Protein AF-0000000080751819 (afdb_homodimer)

Sequence (330 aa):
MKQGRFFFGSIVLGSFAVLALGACSLFEPGVGLKALTLDVAPRANDDTPIAVDFVAVREPELLKLFSGMSARQWFAERDQLRLDYRQAFSVWGLELVPGQFLEFERFPLSGTPAAGLLVFASYNAPGVHRLRLDEMSVVQLRFESRDMRLFGKNERRYGLRWFHWMKQGRFFFGSIVLGSFAVLALGACSLFEPGVGLKALTLDVAPRANDDTPIAVDFVAVREPELLKLFSGMSARQWFAERDQLRLDYRQAFSVWGLELVPGQFLEFERFPLSGTPAAGLLVFASYNAPGVHRLRLDEMSVVQLRFESRDMRLFGKNERRYGLRWFHW

Structure (mmCIF, N/CA/C/O backbone):
data_AF-0000000080751819-model_v1
#
loop_
_entity.id
_entity.type
_entity.pdbx_description
1 polymer 'Type VI secretion system protein'
#
loop_
_atom_site.group_PDB
_atom_site.id
_atom_site.type_symbol
_atom_site.label_atom_id
_atom_site.label_alt_id
_atom_site.label_comp_id
_atom_site.label_asym_id
_atom_site.label_entity_id
_atom_site.label_seq_id
_atom_site.pdbx_PDB_ins_code
_atom_site.Cartn_x
_atom_site.Cartn_y
_atom_site.Cartn_z
_atom_site.occupancy
_atom_site.B_iso_or_equiv
_atom_site.auth_seq_id
_atom_site.auth_comp_id
_atom_site.auth_asym_id
_atom_site.auth_atom_id
_atom_site.pdbx_PDB_model_num
ATOM 1 N N . MET A 1 1 ? -86.812 -11.281 -29.984 1 23.02 1 MET A N 1
ATOM 2 C CA . MET A 1 1 ? -85.5 -11.758 -30.203 1 23.02 1 MET A CA 1
ATOM 3 C C . MET A 1 1 ? -84.438 -10.703 -29.781 1 23.02 1 MET A C 1
ATOM 5 O O . MET A 1 1 ? -83.25 -10.93 -29.891 1 23.02 1 MET A O 1
ATOM 9 N N . LYS A 1 2 ? -84.75 -9.438 -29.547 1 29.66 2 LYS A N 1
ATOM 10 C CA . LYS A 1 2 ? -83.688 -8.5 -29.719 1 29.66 2 LYS A CA 1
ATOM 11 C C . LYS A 1 2 ? -82.75 -8.531 -28.5 1 29.66 2 LYS A C 1
ATOM 13 O O . LYS A 1 2 ? -83.125 -8.062 -27.422 1 29.66 2 LYS A O 1
ATOM 18 N N . GLN A 1 3 ? -81.938 -9.617 -28.312 1 32.94 3 GLN A N 1
ATOM 19 C CA . GLN A 1 3 ? -81 -9.977 -27.234 1 32.94 3 GLN A CA 1
ATOM 20 C C . GLN A 1 3 ? -79.75 -9.102 -27.25 1 32.94 3 GLN A C 1
ATOM 22 O O . GLN A 1 3 ? -78.875 -9.312 -28.078 1 32.94 3 GLN A O 1
ATOM 27 N N . GLY A 1 4 ? -79.875 -7.809 -27.422 1 35.22 4 GLY A N 1
ATOM 28 C CA . GLY A 1 4 ? -78.562 -7.164 -27.625 1 35.22 4 GLY A CA 1
ATOM 29 C C . GLY A 1 4 ? -77.562 -7.465 -26.531 1 35.22 4 GLY A C 1
ATOM 30 O O . GLY A 1 4 ? -77.938 -7.508 -25.359 1 35.22 4 GLY A O 1
ATOM 31 N N . ARG A 1 5 ? -76.375 -8.25 -26.891 1 37.22 5 ARG A N 1
ATOM 32 C CA . ARG A 1 5 ? -75.188 -8.734 -26.281 1 37.22 5 ARG A CA 1
ATOM 33 C C . ARG A 1 5 ? -74.312 -7.582 -25.766 1 37.22 5 ARG A C 1
ATOM 35 O O . ARG A 1 5 ? -73.875 -6.715 -26.547 1 37.22 5 ARG A O 1
ATOM 42 N N . PHE A 1 6 ? -74.562 -7.086 -24.516 1 38.16 6 PHE A N 1
ATOM 43 C CA . PHE A 1 6 ? -73.688 -6.121 -23.828 1 38.16 6 PHE A CA 1
ATOM 44 C C . PHE A 1 6 ? -72.25 -6.621 -23.766 1 38.16 6 PHE A C 1
ATOM 46 O O . PHE A 1 6 ? -72 -7.707 -23.25 1 38.16 6 PHE A O 1
ATOM 53 N N . PHE A 1 7 ? -71.438 -6.453 -24.859 1 42.03 7 PHE A N 1
ATOM 54 C CA . PHE A 1 7 ? -70 -6.73 -24.938 1 42.03 7 PHE A CA 1
ATOM 55 C C . PHE A 1 7 ? -69.25 -5.984 -23.844 1 42.03 7 PHE A C 1
ATOM 57 O O . PHE A 1 7 ? -69.312 -4.754 -23.766 1 42.03 7 PHE A O 1
ATOM 64 N N . PHE A 1 8 ? -69.188 -6.48 -22.562 1 41.44 8 PHE A N 1
ATOM 65 C CA . PHE A 1 8 ? -68.312 -5.988 -21.516 1 41.44 8 PHE A CA 1
ATOM 66 C C . PHE A 1 8 ? -66.875 -5.988 -21.969 1 41.44 8 PHE A C 1
ATOM 68 O O . PHE A 1 8 ? -66.312 -7.043 -22.312 1 41.44 8 PHE A O 1
ATOM 75 N N . GLY A 1 9 ? -66.5 -5.094 -22.812 1 38.59 9 GLY A N 1
ATOM 76 C CA . GLY A 1 9 ? -65.062 -4.91 -23.078 1 38.59 9 GLY A CA 1
ATOM 77 C C . GLY A 1 9 ? -64.25 -4.754 -21.812 1 38.59 9 GLY A C 1
ATOM 78 O O . GLY A 1 9 ? -64.5 -3.889 -20.984 1 38.59 9 GLY A O 1
ATOM 79 N N . SER A 1 10 ? -63.719 -5.879 -21.203 1 45.78 10 SER A N 1
ATOM 80 C CA . SER A 1 10 ? -62.75 -5.945 -20.125 1 45.78 10 SER A CA 1
ATOM 81 C C . SER A 1 10 ? -61.531 -5.055 -20.438 1 45.78 10 SER A C 1
ATOM 83 O O . SER A 1 10 ? -60.875 -5.238 -21.453 1 45.78 10 SER A O 1
ATOM 85 N N . ILE A 1 11 ? -61.625 -3.773 -20.141 1 45.16 11 ILE A N 1
ATOM 86 C CA . ILE A 1 11 ? -60.469 -2.865 -20.109 1 45.16 11 ILE A CA 1
ATOM 87 C C . ILE A 1 11 ? -59.344 -3.482 -19.281 1 45.16 11 ILE A C 1
ATOM 89 O O . ILE A 1 11 ? -59.5 -3.744 -18.078 1 45.16 11 ILE A O 1
ATOM 93 N N . VAL A 1 12 ? -58.531 -4.383 -19.891 1 42.91 12 VAL A N 1
ATOM 94 C CA . VAL A 1 12 ? -57.25 -4.828 -19.359 1 42.91 12 VAL A CA 1
ATOM 95 C C . VAL A 1 12 ? -56.406 -3.621 -18.984 1 42.91 12 VAL A C 1
ATOM 97 O O . VAL A 1 12 ? -56.062 -2.809 -19.844 1 42.91 12 VAL A O 1
ATOM 100 N N . LEU A 1 13 ? -56.719 -2.938 -17.828 1 43.34 13 LEU A N 1
ATOM 101 C CA . LEU A 1 13 ? -55.75 -2.014 -17.219 1 43.34 13 LEU A CA 1
ATOM 102 C C . LEU A 1 13 ? -54.375 -2.627 -17.172 1 43.34 13 LEU A C 1
ATOM 104 O O . LEU A 1 13 ? -54.156 -3.621 -16.469 1 43.34 13 LEU A O 1
ATOM 108 N N . GLY A 1 14 ? -53.688 -2.65 -18.297 1 39.78 14 GLY A N 1
ATOM 109 C CA . GLY A 1 14 ? -52.25 -2.922 -18.312 1 39.78 14 GLY A CA 1
ATOM 110 C C . GLY A 1 14 ? -51.5 -2.133 -17.266 1 39.78 14 GLY A C 1
ATOM 111 O O . GLY A 1 14 ? -51.438 -0.903 -17.312 1 39.78 14 GLY A O 1
ATOM 112 N N . SER A 1 15 ? -51.562 -2.555 -15.969 1 46.41 15 SER A N 1
ATOM 113 C CA . SER A 1 15 ? -50.656 -2.035 -14.961 1 46.41 15 SER A CA 1
ATOM 114 C C . SER A 1 15 ? -49.219 -1.978 -15.484 1 46.41 15 SER A C 1
ATOM 116 O O . SER A 1 15 ? -48.656 -2.998 -15.883 1 46.41 15 SER A O 1
ATOM 118 N N . PHE A 1 16 ? -48.906 -0.909 -16.141 1 43.47 16 PHE A N 1
ATOM 119 C CA . PHE A 1 16 ? -47.5 -0.562 -16.406 1 43.47 16 PHE A CA 1
ATOM 120 C C . PHE A 1 16 ? -46.688 -0.66 -15.125 1 43.47 16 PHE A C 1
ATOM 122 O O . PHE A 1 16 ? -46.844 0.16 -14.211 1 43.47 16 PHE A O 1
ATOM 129 N N . ALA A 1 17 ? -46.438 -1.894 -14.57 1 40.34 17 ALA A N 1
ATOM 130 C CA . ALA A 1 17 ? -45.375 -2.014 -13.578 1 40.34 17 ALA A CA 1
ATOM 131 C C . ALA A 1 17 ? -44.094 -1.277 -14.031 1 40.34 17 ALA A C 1
ATOM 133 O O . ALA A 1 17 ? -43.469 -1.666 -15.023 1 40.34 17 ALA A O 1
ATOM 134 N N . VAL A 1 18 ? -44.094 0.043 -13.977 1 41.31 18 VAL A N 1
ATOM 135 C CA . VAL A 1 18 ? -42.812 0.759 -14.031 1 41.31 18 VAL A CA 1
ATOM 136 C C . VAL A 1 18 ? -41.781 0.051 -13.156 1 41.31 18 VAL A C 1
ATOM 138 O O . VAL A 1 18 ? -41.938 0.013 -11.93 1 41.31 18 VAL A O 1
ATOM 141 N N . LEU A 1 19 ? -41.281 -1.111 -13.602 1 38.22 19 LEU A N 1
ATOM 142 C CA . LEU A 1 19 ? -40.031 -1.538 -13.031 1 38.22 19 LEU A CA 1
ATOM 143 C C . LEU A 1 19 ? -39.062 -0.362 -12.914 1 38.22 19 LEU A C 1
ATOM 145 O O . LEU A 1 19 ? -38.562 0.157 -13.93 1 38.22 19 LEU A O 1
ATOM 149 N N . ALA A 1 20 ? -39.344 0.666 -12.102 1 37.38 20 ALA A N 1
ATOM 150 C CA . ALA A 1 20 ? -38.219 1.508 -11.68 1 37.38 20 ALA A CA 1
ATOM 151 C C . ALA A 1 20 ? -36.969 0.677 -11.469 1 37.38 20 ALA A C 1
ATOM 153 O O . ALA A 1 20 ? -36.844 -0.027 -10.461 1 37.38 20 ALA A O 1
ATOM 154 N N . LEU A 1 21 ? -36.5 -0.079 -12.445 1 40.09 21 LEU A N 1
ATOM 155 C CA . LEU A 1 21 ? -35.094 -0.462 -12.312 1 40.09 21 LEU A CA 1
ATOM 156 C C . LEU A 1 21 ? -34.281 0.703 -11.789 1 40.09 21 LEU A C 1
ATOM 158 O O . LEU A 1 21 ? -34.156 1.738 -12.453 1 40.09 21 LEU A O 1
ATOM 162 N N . GLY A 1 22 ? -34.594 1.228 -10.523 1 40.22 22 GLY A N 1
ATOM 163 C CA . GLY A 1 22 ? -33.5 2.037 -9.977 1 40.22 22 GLY A CA 1
ATOM 164 C C . GLY A 1 22 ? -32.156 1.737 -10.602 1 40.22 22 GLY A C 1
ATOM 165 O O . GLY A 1 22 ? -31.641 0.626 -10.469 1 40.22 22 GLY A O 1
ATOM 166 N N . ALA A 1 23 ? -31.812 2.188 -11.734 1 41.72 23 ALA A N 1
ATOM 167 C CA . ALA A 1 23 ? -30.453 2.346 -12.258 1 41.72 23 ALA A CA 1
ATOM 168 C C . ALA A 1 23 ? -29.469 2.654 -11.141 1 41.72 23 ALA A C 1
ATOM 170 O O . ALA A 1 23 ? -29.391 3.787 -10.664 1 41.72 23 ALA A O 1
ATOM 171 N N . CYS A 1 24 ? -29.453 2.004 -10.023 1 44 24 CYS A N 1
ATOM 172 C CA . CYS A 1 24 ? -28.281 2.195 -9.18 1 44 24 CYS A CA 1
ATOM 173 C C . CYS A 1 24 ? -27.062 2.557 -10.023 1 44 24 CYS A C 1
ATOM 175 O O . CYS A 1 24 ? -26.562 1.73 -10.789 1 44 24 CYS A O 1
ATOM 177 N N . SER A 1 25 ? -27.062 3.602 -10.742 1 43.94 25 SER A N 1
ATOM 178 C CA . SER A 1 25 ? -25.891 4.238 -11.328 1 43.94 25 SER A CA 1
ATOM 179 C C . SER A 1 25 ? -24.641 3.965 -10.5 1 43.94 25 SER A C 1
ATOM 181 O O . SER A 1 25 ? -24.531 4.41 -9.352 1 43.94 25 SER A O 1
ATOM 183 N N . LEU A 1 26 ? -24 2.807 -10.531 1 47.72 26 LEU A N 1
ATOM 184 C CA . LEU A 1 26 ? -22.844 2.137 -9.953 1 47.72 26 LEU A CA 1
ATOM 185 C C . LEU A 1 26 ? -21.656 3.08 -9.875 1 47.72 26 LEU A C 1
ATOM 187 O O . LEU A 1 26 ? -20.5 2.631 -9.82 1 47.72 26 LEU A O 1
ATOM 191 N N . PHE A 1 27 ? -21.75 4.297 -10.156 1 57.34 27 PHE A N 1
ATOM 192 C CA . PHE A 1 27 ? -20.516 5.047 -9.977 1 57.34 27 PHE A CA 1
ATOM 193 C C . PHE A 1 27 ? -20.031 4.957 -8.531 1 57.34 27 PHE A C 1
ATOM 195 O O . PHE A 1 27 ? -20.75 5.324 -7.605 1 57.34 27 PHE A O 1
ATOM 202 N N . GLU A 1 28 ? -19.094 4.105 -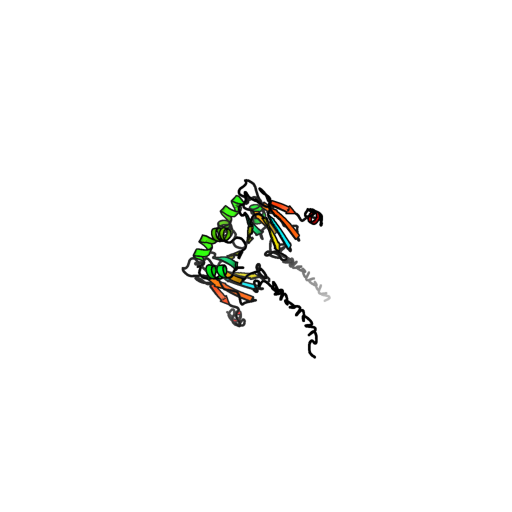8.188 1 68.31 28 GLU A N 1
ATOM 203 C CA . GLU A 1 28 ? -18.5 4.094 -6.852 1 68.31 28 GLU A CA 1
ATOM 204 C C . GLU A 1 28 ? -17.469 5.207 -6.695 1 68.31 28 GLU A C 1
ATOM 206 O O . GLU A 1 28 ? -16.547 5.324 -7.504 1 68.31 28 GLU A O 1
ATOM 211 N N . PRO A 1 29 ? -17.875 6.195 -5.836 1 84.12 29 PRO A N 1
ATOM 212 C CA . PRO A 1 29 ? -16.844 7.223 -5.609 1 84.12 29 PRO A CA 1
ATOM 213 C C . PRO A 1 29 ? -15.477 6.629 -5.297 1 84.12 29 PRO A C 1
ATOM 215 O O . PRO A 1 29 ? -15.383 5.496 -4.82 1 84.12 29 PRO A O 1
ATOM 218 N N . GLY A 1 30 ? -14.422 7.285 -5.789 1 90.38 30 GLY A N 1
ATOM 219 C CA . GLY A 1 30 ? -13.055 6.848 -5.539 1 90.38 30 GLY A CA 1
ATOM 220 C C . GLY A 1 30 ? -12.156 7.961 -5.031 1 90.38 30 GLY A C 1
ATOM 221 O O . GLY A 1 30 ? -12.617 9.086 -4.809 1 90.38 30 GLY A O 1
ATOM 222 N N . VAL A 1 31 ? -10.977 7.613 -4.754 1 94.56 31 VAL A N 1
ATOM 223 C CA . VAL A 1 31 ? -9.984 8.578 -4.301 1 94.56 31 VAL A CA 1
ATOM 224 C C . VAL A 1 31 ? -9.75 9.633 -5.387 1 94.56 31 VAL A C 1
ATOM 226 O O . VAL A 1 31 ? -9.289 9.305 -6.48 1 94.56 31 VAL A O 1
ATOM 229 N N . GLY A 1 32 ? -10.047 10.875 -5.039 1 93.56 32 GLY A N 1
ATOM 230 C CA . GLY A 1 32 ? -9.93 11.969 -5.988 1 93.56 32 GLY A CA 1
ATOM 231 C C . GLY A 1 32 ? -8.547 12.594 -6.004 1 93.56 32 GLY A C 1
ATOM 232 O O . GLY A 1 32 ? -8.219 13.367 -6.91 1 93.56 32 GLY A O 1
ATOM 233 N N . LEU A 1 33 ? -7.711 12.273 -5.023 1 94.81 33 LEU A N 1
ATOM 234 C CA . LEU A 1 33 ? -6.355 12.805 -4.961 1 94.81 33 LEU A CA 1
ATOM 235 C C . LEU A 1 33 ? -5.535 12.336 -6.16 1 94.81 33 LEU A C 1
ATOM 237 O O . LEU A 1 33 ? -5.43 11.141 -6.418 1 94.81 33 LEU A O 1
ATOM 241 N N . LYS A 1 34 ? -5.012 13.258 -6.91 1 93.19 34 LYS A N 1
ATOM 242 C CA . LYS A 1 34 ? -4.258 12.953 -8.125 1 93.19 34 LYS A CA 1
ATOM 243 C C . LYS A 1 34 ? -2.758 13.109 -7.891 1 93.19 34 LYS A C 1
ATOM 245 O O . LYS A 1 34 ? -1.975 12.219 -8.227 1 93.19 34 LYS A O 1
ATOM 250 N N . ALA A 1 35 ? -2.371 14.25 -7.293 1 93.81 35 ALA A N 1
ATOM 251 C CA . ALA A 1 35 ? -0.958 14.562 -7.09 1 93.81 35 ALA A CA 1
ATOM 252 C C . ALA A 1 35 ? -0.661 14.836 -5.617 1 93.81 35 ALA A C 1
ATOM 254 O O . ALA A 1 35 ? -1.47 15.453 -4.922 1 93.81 35 ALA A O 1
ATOM 255 N N . LEU A 1 36 ? 0.527 14.398 -5.172 1 95.06 36 LEU A N 1
ATOM 256 C CA . LEU A 1 36 ? 0.915 14.461 -3.768 1 95.06 36 LEU A CA 1
ATOM 257 C C . LEU A 1 36 ? 2.354 14.945 -3.619 1 95.06 36 LEU A C 1
ATOM 259 O O . LEU A 1 36 ? 3.246 14.469 -4.328 1 95.06 36 LEU A O 1
ATOM 263 N N . THR A 1 37 ? 2.537 15.953 -2.812 1 96.56 37 THR A N 1
ATOM 264 C CA . THR A 1 37 ? 3.867 16.391 -2.408 1 96.56 37 THR A CA 1
ATOM 265 C C . THR A 1 37 ? 4.074 16.188 -0.912 1 96.56 37 THR A C 1
ATOM 267 O O . THR A 1 37 ? 3.227 16.562 -0.102 1 96.56 37 THR A O 1
ATOM 270 N N . LEU A 1 38 ? 5.152 15.555 -0.567 1 97.06 38 LEU A N 1
ATOM 271 C CA . LEU A 1 38 ? 5.559 15.328 0.814 1 97.06 38 LEU A CA 1
ATOM 272 C C . LEU A 1 38 ? 6.844 16.078 1.137 1 97.06 38 LEU A C 1
ATOM 274 O O . LEU A 1 38 ? 7.871 15.867 0.496 1 97.06 38 LEU A O 1
ATOM 278 N N . ASP A 1 39 ? 6.695 17 2.096 1 98.12 39 ASP A N 1
ATOM 279 C CA . ASP A 1 39 ? 7.82 17.812 2.537 1 98.12 39 ASP A CA 1
ATOM 280 C C . ASP A 1 39 ? 8.148 17.562 4.008 1 98.12 39 ASP A C 1
ATOM 282 O O . ASP A 1 39 ? 7.344 17.875 4.891 1 98.12 39 ASP A O 1
ATOM 286 N N . VAL A 1 40 ? 9.359 17.031 4.246 1 98.44 40 VAL A N 1
ATOM 287 C CA . VAL A 1 40 ? 9.734 16.672 5.609 1 98.44 40 VAL A CA 1
ATOM 288 C C . VAL A 1 40 ? 10.75 17.672 6.152 1 98.44 40 VAL A C 1
ATOM 290 O O . VAL A 1 40 ? 11.812 17.875 5.559 1 98.44 40 VAL A O 1
ATOM 293 N N . ALA A 1 41 ? 10.383 18.312 7.254 1 98.38 41 ALA A N 1
ATOM 294 C CA . ALA A 1 41 ? 11.297 19.266 7.871 1 98.38 41 ALA A CA 1
ATOM 295 C C . ALA A 1 41 ? 12.594 18.594 8.297 1 98.38 41 ALA A C 1
ATOM 297 O O . ALA A 1 41 ? 12.602 17.422 8.664 1 98.38 41 ALA A O 1
ATOM 298 N N . PRO A 1 42 ? 13.688 19.422 8.242 1 97.38 42 PRO A N 1
ATOM 299 C CA . PRO A 1 42 ? 14.898 18.906 8.883 1 97.38 42 PRO A CA 1
ATOM 300 C C . PRO A 1 42 ? 14.68 18.547 10.352 1 97.38 42 PRO A C 1
ATOM 302 O O . PRO A 1 42 ? 13.969 19.266 11.07 1 97.38 42 PRO A O 1
ATOM 305 N N . ARG A 1 43 ? 15.18 17.484 10.859 1 96.81 43 ARG A N 1
ATOM 306 C CA . ARG A 1 43 ? 15.133 17 12.234 1 96.81 43 ARG A CA 1
ATOM 307 C C . ARG A 1 43 ? 13.703 16.656 12.641 1 96.81 43 ARG A C 1
ATOM 309 O O . ARG A 1 43 ? 13.375 16.672 13.828 1 96.81 43 ARG A O 1
ATOM 316 N N . ALA A 1 44 ? 12.859 16.516 11.672 1 98.5 44 ALA A N 1
ATOM 317 C CA . ALA A 1 44 ? 11.508 16.078 12.008 1 98.5 44 ALA A CA 1
ATOM 318 C C . ALA A 1 44 ? 11.523 14.836 12.883 1 98.5 44 ALA A C 1
ATOM 320 O O . ALA A 1 44 ? 12.398 13.977 12.734 1 98.5 44 ALA A O 1
ATOM 321 N N . ASN A 1 45 ? 10.469 14.781 13.75 1 98.38 45 ASN A N 1
ATOM 322 C CA . ASN A 1 45 ? 10.289 13.602 14.586 1 98.38 45 ASN A CA 1
ATOM 323 C C . ASN A 1 45 ? 11.57 13.242 15.344 1 98.38 45 ASN A C 1
ATOM 325 O O . ASN A 1 45 ? 12 12.094 15.328 1 98.38 45 ASN A O 1
ATOM 329 N N . ASP A 1 46 ? 12.195 14.203 15.93 1 97.75 46 ASP A N 1
ATOM 330 C CA . ASP A 1 46 ? 13.438 14.031 16.672 1 97.75 46 ASP A CA 1
ATOM 331 C C . ASP A 1 46 ? 14.523 13.406 15.797 1 97.75 46 ASP A C 1
ATOM 333 O O . ASP A 1 46 ? 15.219 12.492 16.219 1 97.75 46 ASP A O 1
ATOM 337 N N . ASP A 1 47 ? 14.555 13.781 14.57 1 97.31 47 ASP A N 1
ATOM 338 C CA . ASP A 1 47 ? 15.531 13.375 13.562 1 97.31 47 ASP A CA 1
ATOM 339 C C . ASP A 1 47 ? 15.445 11.867 13.305 1 97.31 47 ASP A C 1
ATOM 341 O O . ASP A 1 47 ? 16.469 11.211 13.086 1 97.31 47 ASP A O 1
ATOM 345 N N . THR A 1 48 ? 14.281 11.32 13.461 1 96.62 48 THR A N 1
ATOM 346 C CA . THR A 1 48 ? 14.039 9.914 13.156 1 96.62 48 THR A CA 1
ATOM 347 C C . THR A 1 48 ? 13.008 9.773 12.039 1 96.62 48 THR A C 1
ATOM 349 O O . THR A 1 48 ? 12.164 10.648 11.852 1 96.62 48 THR A O 1
ATOM 352 N N . PRO A 1 49 ? 13.023 8.734 11.297 1 96.12 49 PRO A N 1
ATOM 353 C CA . PRO A 1 49 ? 12.07 8.531 10.203 1 96.12 49 PRO A CA 1
ATOM 354 C C . PRO A 1 49 ? 10.625 8.445 10.688 1 96.12 49 PRO A C 1
ATOM 356 O O . PRO A 1 49 ? 10.375 8.102 11.844 1 96.12 49 PRO A O 1
ATOM 359 N N . ILE A 1 50 ? 9.703 8.805 9.727 1 97.31 50 ILE A N 1
ATOM 360 C CA . ILE A 1 50 ? 8.266 8.766 10 1 97.31 50 ILE A CA 1
ATOM 361 C C . ILE A 1 50 ? 7.594 7.754 9.078 1 97.31 50 ILE A C 1
ATOM 363 O O . ILE A 1 50 ? 7.594 7.926 7.855 1 97.31 50 ILE A O 1
ATOM 367 N N . ALA A 1 51 ? 6.996 6.703 9.656 1 96.06 51 ALA A N 1
ATOM 368 C CA . ALA A 1 51 ? 6.148 5.812 8.867 1 96.06 51 ALA A CA 1
ATOM 369 C C . ALA A 1 51 ? 4.816 6.477 8.539 1 96.06 51 ALA A C 1
A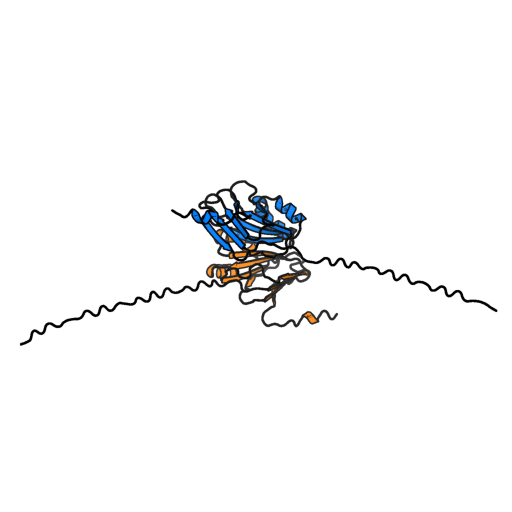TOM 371 O O . ALA A 1 51 ? 4.168 7.051 9.422 1 96.06 51 ALA A O 1
ATOM 372 N N . VAL A 1 52 ? 4.441 6.387 7.25 1 97.31 52 VAL A N 1
ATOM 373 C CA . VAL A 1 52 ? 3.205 7.02 6.805 1 97.31 52 VAL A CA 1
ATOM 374 C C . VAL A 1 52 ? 2.365 6.016 6.02 1 97.31 52 VAL A C 1
ATOM 376 O O . VAL A 1 52 ? 2.877 5.324 5.133 1 97.31 52 VAL A O 1
ATOM 379 N N . ASP A 1 53 ? 1.139 5.855 6.426 1 97.44 53 ASP A N 1
ATOM 380 C CA . ASP A 1 53 ? 0.178 5.055 5.676 1 97.44 53 ASP A CA 1
ATOM 381 C C . ASP A 1 53 ? -0.961 5.918 5.141 1 97.44 53 ASP A C 1
ATOM 383 O O . ASP A 1 53 ? -1.616 6.633 5.902 1 97.44 53 ASP A O 1
ATOM 387 N N . PHE A 1 54 ? -1.146 5.855 3.801 1 97.19 54 PHE A N 1
ATOM 388 C CA . PHE A 1 54 ? -2.385 6.332 3.197 1 97.19 54 PHE A CA 1
ATOM 389 C C . PHE A 1 54 ? -3.406 5.207 3.096 1 97.19 54 PHE A C 1
ATOM 391 O O . PHE A 1 54 ? -3.08 4.105 2.646 1 97.19 54 PHE A O 1
ATOM 398 N N . VAL A 1 55 ? -4.594 5.5 3.539 1 97.62 55 VAL A N 1
ATOM 399 C CA . VAL A 1 55 ? -5.605 4.457 3.662 1 97.62 55 VAL A CA 1
ATOM 400 C C . VAL A 1 55 ? -6.879 4.883 2.932 1 97.62 55 VAL A C 1
ATOM 402 O O . VAL A 1 55 ? -7.582 5.789 3.377 1 97.62 55 VAL A O 1
ATOM 405 N N . ALA A 1 56 ? -7.199 4.242 1.786 1 96.06 56 ALA A N 1
ATOM 406 C CA . ALA A 1 56 ? -8.477 4.406 1.101 1 96.06 56 ALA A CA 1
ATOM 407 C C . ALA A 1 56 ? -9.531 3.469 1.679 1 96.06 56 ALA A C 1
ATOM 409 O O . ALA A 1 56 ? -9.391 2.246 1.602 1 96.06 56 ALA A O 1
ATOM 410 N N . VAL A 1 57 ? -10.562 4.031 2.256 1 96.88 57 VAL A N 1
ATOM 411 C CA . VAL A 1 57 ? -11.57 3.242 2.961 1 96.88 57 VAL A CA 1
ATOM 412 C C . VAL A 1 57 ? -12.859 3.195 2.145 1 96.88 57 VAL A C 1
ATOM 414 O O . VAL A 1 57 ? -13.445 4.234 1.844 1 96.88 57 VAL A O 1
ATOM 417 N N . ARG A 1 58 ? -13.32 2.035 1.86 1 94.25 58 ARG A N 1
ATOM 418 C CA . ARG A 1 58 ? -14.445 1.839 0.951 1 94.25 58 ARG A CA 1
ATOM 419 C C . ARG A 1 58 ? -15.773 2.018 1.678 1 94.25 58 ARG A C 1
ATOM 421 O O . ARG A 1 58 ? -16.734 2.559 1.114 1 94.25 58 ARG A O 1
ATOM 428 N N . GLU A 1 59 ? -15.859 1.56 2.895 1 95.5 59 GLU A N 1
ATOM 429 C CA . GLU A 1 59 ? -17.109 1.547 3.639 1 95.5 59 GLU A CA 1
ATOM 430 C C . GLU A 1 59 ? -17.219 2.762 4.555 1 95.5 59 GLU A C 1
ATOM 432 O O . GLU A 1 59 ? -16.344 3.006 5.379 1 95.5 59 GLU A O 1
ATOM 437 N N . PRO A 1 60 ? -18.344 3.418 4.535 1 96.44 60 PRO A N 1
ATOM 438 C CA . PRO A 1 60 ? -18.5 4.629 5.34 1 96.44 60 PRO A CA 1
ATOM 439 C C . PRO A 1 60 ? -18.422 4.359 6.84 1 96.44 60 PRO A C 1
ATOM 441 O O . PRO A 1 60 ? -17.859 5.168 7.582 1 96.44 60 PRO A O 1
ATOM 444 N N . GLU A 1 61 ? -18.984 3.309 7.266 1 97.5 61 GLU A N 1
ATOM 445 C CA . GLU A 1 61 ? -18.938 3 8.695 1 97.5 61 GLU A CA 1
ATOM 446 C 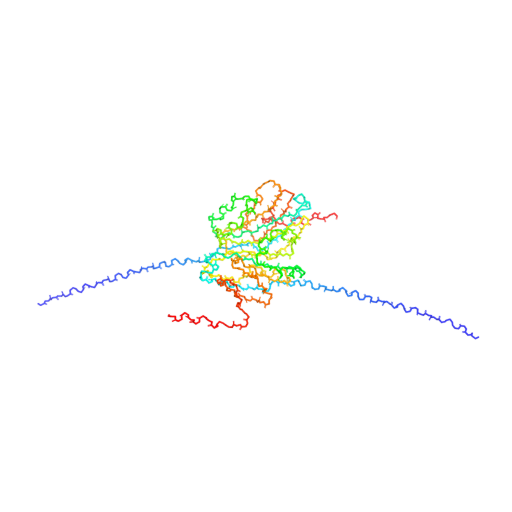C . GLU A 1 61 ? -17.5 2.744 9.156 1 97.5 61 GLU A C 1
ATOM 448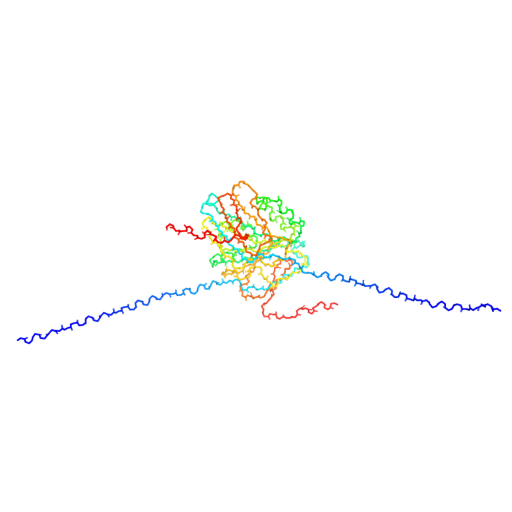 O O . GLU A 1 61 ? -17.125 3.145 10.25 1 97.5 61 GLU A O 1
ATOM 453 N N . LEU A 1 62 ? -16.797 2.064 8.344 1 97.94 62 LEU A N 1
ATOM 454 C CA . LEU A 1 62 ? -15.391 1.809 8.656 1 97.94 62 LEU A CA 1
ATOM 455 C C . LEU A 1 62 ? -14.578 3.102 8.625 1 97.94 62 LEU A C 1
ATOM 457 O O . LEU A 1 62 ? -13.68 3.295 9.438 1 97.94 62 LEU A O 1
ATOM 461 N N . LEU A 1 63 ? -14.891 3.949 7.625 1 97.81 63 LEU A N 1
ATOM 462 C CA . LEU A 1 63 ? -14.25 5.258 7.574 1 97.81 63 LEU A CA 1
ATOM 463 C C . LEU A 1 63 ? -14.461 6.02 8.875 1 97.81 63 LEU A C 1
ATOM 465 O O . LEU A 1 63 ? -13.523 6.637 9.398 1 97.81 63 LEU A O 1
ATOM 469 N N . LYS A 1 64 ? -15.672 5.98 9.391 1 98.25 64 LYS A N 1
ATOM 470 C CA . LYS A 1 64 ? -15.969 6.617 10.672 1 98.25 64 LYS A CA 1
ATOM 471 C C . LYS A 1 64 ? -15.109 6.035 11.789 1 98.25 64 LYS A C 1
ATOM 473 O O . LYS A 1 64 ? -14.547 6.777 12.602 1 98.25 64 LYS A O 1
ATOM 478 N N . LEU A 1 65 ? -15.008 4.734 11.82 1 98.38 65 LEU A N 1
ATOM 479 C CA . LEU A 1 65 ? -14.203 4.066 12.828 1 98.38 65 LEU A CA 1
ATOM 480 C C . LEU A 1 65 ? -12.742 4.508 12.742 1 98.38 65 LEU A C 1
ATOM 482 O O . LEU A 1 65 ? -12.148 4.914 13.742 1 98.38 65 LEU A O 1
ATOM 486 N N . PHE A 1 66 ? -12.156 4.43 11.539 1 98.62 66 PHE A N 1
ATOM 487 C CA . PHE A 1 66 ? -10.75 4.766 11.344 1 98.62 66 PHE A CA 1
ATOM 488 C C . PHE A 1 66 ? -10.508 6.242 11.625 1 98.62 66 PHE A C 1
ATOM 490 O O . PHE A 1 66 ? -9.422 6.625 12.078 1 98.62 66 PHE A O 1
ATOM 497 N N . SER A 1 67 ? -11.508 7.082 11.43 1 98.5 67 SER A N 1
ATOM 498 C CA . SER A 1 67 ? -11.391 8.516 11.664 1 98.5 67 SER A CA 1
ATOM 499 C C . SER A 1 67 ? -11.305 8.82 13.156 1 98.5 67 SER A C 1
ATOM 501 O O . SER A 1 67 ? -10.984 9.945 13.547 1 98.5 67 SER A O 1
ATOM 503 N N . GLY A 1 68 ? -11.578 7.863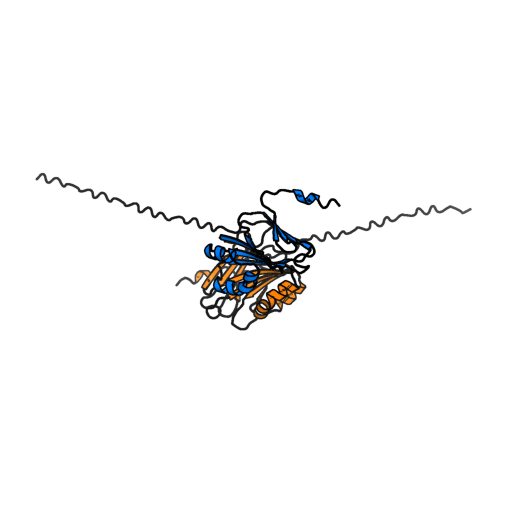 13.977 1 98.5 68 GLY A N 1
ATOM 504 C CA . GLY A 1 68 ? -11.484 8.031 15.414 1 98.5 68 GLY A CA 1
ATOM 505 C C . GLY A 1 68 ? -10.203 7.469 16 1 98.5 68 GLY A C 1
ATOM 506 O O . GLY A 1 68 ? -9.945 7.594 17.203 1 98.5 68 GLY A O 1
ATOM 507 N N . MET A 1 69 ? -9.367 6.926 15.18 1 98.69 69 MET A N 1
ATOM 508 C CA . MET A 1 69 ? -8.133 6.297 15.641 1 98.69 69 MET A CA 1
ATOM 509 C C . MET A 1 69 ? -6.961 7.273 15.555 1 98.69 69 MET A C 1
ATOM 511 O O . MET A 1 69 ? -6.887 8.086 14.625 1 98.69 69 MET A O 1
ATOM 515 N N . SER A 1 70 ? -6.055 7.172 16.531 1 98.75 70 SER A N 1
ATOM 516 C CA . SER A 1 70 ? -4.762 7.832 16.391 1 98.75 70 SER A CA 1
ATOM 517 C C . SER A 1 70 ? -3.834 7.039 15.469 1 98.75 70 SER A C 1
ATOM 519 O O . SER A 1 70 ? -4.086 5.867 15.188 1 98.75 70 SER A O 1
ATOM 521 N N . ALA A 1 71 ? -2.758 7.719 15.078 1 98.75 71 ALA A N 1
ATOM 522 C CA . ALA A 1 71 ? -1.736 7.008 14.312 1 98.75 71 ALA A CA 1
ATOM 523 C C . ALA A 1 71 ? -1.157 5.848 15.117 1 98.75 71 ALA A C 1
ATOM 525 O O . ALA A 1 71 ? -0.954 4.754 14.578 1 98.75 71 ALA A O 1
ATOM 526 N N . ARG A 1 72 ? -0.936 6.094 16.344 1 98.38 72 ARG A N 1
ATOM 527 C CA . ARG A 1 72 ? -0.406 5.035 17.203 1 98.38 72 ARG A CA 1
ATOM 528 C C . ARG A 1 72 ? -1.324 3.818 17.203 1 98.38 72 ARG A C 1
ATOM 530 O O . ARG A 1 72 ? -0.859 2.684 17.078 1 98.38 72 ARG A O 1
ATOM 537 N N . GLN A 1 73 ? -2.588 3.998 17.391 1 98.56 73 GLN A N 1
ATOM 538 C CA . GLN A 1 73 ? -3.557 2.908 17.359 1 98.56 73 GLN A CA 1
ATOM 539 C C . GLN A 1 73 ? -3.549 2.199 16 1 98.56 73 GLN A C 1
ATOM 541 O O . GLN A 1 73 ? -3.531 0.968 15.945 1 98.56 73 GLN A O 1
ATOM 546 N N . TRP A 1 74 ? -3.57 2.945 14.914 1 98.5 74 TRP A N 1
ATOM 547 C CA . TRP A 1 74 ? -3.568 2.381 13.562 1 98.5 74 TRP A CA 1
ATOM 548 C C . TRP A 1 74 ? -2.377 1.448 13.367 1 98.5 74 TRP A C 1
ATOM 550 O O . TRP A 1 74 ? -2.545 0.292 12.977 1 98.5 74 TRP A O 1
ATOM 560 N N . PHE A 1 75 ? -1.201 1.933 13.672 1 96.69 75 PHE A N 1
ATOM 561 C CA . PHE A 1 75 ? 0.008 1.173 13.375 1 96.69 75 PHE A CA 1
ATOM 562 C C . PHE A 1 75 ? 0.121 -0.039 14.297 1 96.69 75 PHE A C 1
ATOM 564 O O . PHE A 1 75 ? 0.711 -1.055 13.922 1 96.69 75 PHE A O 1
ATOM 571 N N . ALA A 1 76 ? -0.518 0.053 15.453 1 96.81 76 ALA A N 1
ATOM 572 C CA . ALA A 1 76 ? -0.517 -1.079 16.375 1 96.81 76 ALA A CA 1
ATOM 573 C C . ALA A 1 76 ? -1.471 -2.174 15.906 1 96.81 76 ALA A C 1
ATOM 575 O O . ALA A 1 76 ? -1.234 -3.357 16.156 1 96.81 76 ALA A O 1
ATOM 576 N N . GLU A 1 77 ? -2.559 -1.797 15.211 1 96.88 77 GLU A N 1
ATOM 577 C CA . GLU A 1 77 ? -3.65 -2.736 14.969 1 96.88 77 GLU A CA 1
ATOM 578 C C . GLU A 1 77 ? -3.793 -3.049 13.484 1 96.88 77 GLU A C 1
ATOM 580 O O . GLU A 1 77 ? -4.566 -3.928 13.102 1 96.88 77 GLU A O 1
ATOM 585 N N . ARG A 1 78 ? -3.107 -2.447 12.633 1 94.12 78 ARG A N 1
ATOM 586 C CA . ARG A 1 78 ? -3.4 -2.443 11.203 1 94.12 78 ARG A CA 1
ATOM 587 C C . ARG A 1 78 ? -3.369 -3.857 10.633 1 94.12 78 ARG A C 1
ATOM 589 O O . ARG A 1 78 ? -4.16 -4.195 9.75 1 94.12 78 ARG A O 1
ATOM 596 N N . ASP A 1 79 ? -2.471 -4.719 11.102 1 90.19 79 ASP A N 1
ATOM 597 C CA . ASP A 1 79 ? -2.473 -6.082 10.586 1 90.19 79 ASP A CA 1
ATOM 598 C C . ASP A 1 79 ? -3.75 -6.82 10.984 1 90.19 79 ASP A C 1
ATOM 600 O O . ASP A 1 79 ? -4.324 -7.555 10.18 1 90.19 79 ASP A O 1
ATOM 604 N N . GLN A 1 80 ? -4.156 -6.578 12.219 1 92.88 80 GLN A N 1
ATOM 605 C CA . GLN A 1 80 ? -5.398 -7.184 12.68 1 92.88 80 GLN A CA 1
ATOM 606 C C . GLN A 1 80 ? -6.602 -6.602 11.938 1 92.88 80 GLN A C 1
ATOM 608 O O . GLN A 1 80 ? -7.539 -7.328 11.602 1 92.88 80 GLN A O 1
ATOM 613 N N . LEU A 1 81 ? -6.59 -5.301 11.742 1 96.12 81 LEU A N 1
ATOM 614 C CA . LEU A 1 81 ? -7.68 -4.648 11.023 1 96.12 81 LEU A CA 1
ATOM 615 C C . LEU A 1 81 ? -7.793 -5.188 9.602 1 96.12 81 LEU A C 1
ATOM 617 O O . LEU A 1 81 ? -8.898 -5.371 9.086 1 96.12 81 LEU A O 1
ATOM 621 N N . ARG A 1 82 ? -6.684 -5.395 8.984 1 92.31 82 ARG A N 1
ATOM 622 C CA . ARG A 1 82 ? -6.652 -5.965 7.641 1 92.31 82 ARG A CA 1
ATOM 623 C C . ARG A 1 82 ? -7.324 -7.336 7.613 1 92.31 82 ARG A C 1
ATOM 625 O O . ARG A 1 82 ? -8.055 -7.656 6.676 1 92.31 82 ARG A O 1
ATOM 632 N N . LEU A 1 83 ? -7.125 -8.109 8.586 1 88.88 83 LEU A N 1
ATOM 633 C CA . LEU A 1 83 ? -7.73 -9.438 8.68 1 88.88 83 LEU A CA 1
ATOM 634 C C . LEU A 1 83 ? -9.234 -9.328 8.922 1 88.88 83 LEU A C 1
ATOM 636 O O . LEU A 1 83 ? -10.016 -10.078 8.336 1 88.88 83 LEU A O 1
ATOM 640 N N . ASP A 1 84 ? -9.594 -8.328 9.727 1 93.62 84 ASP A N 1
ATOM 641 C CA . ASP A 1 84 ? -10.992 -8.203 10.141 1 93.62 84 ASP A CA 1
ATOM 642 C C . ASP A 1 84 ? -11.844 -7.613 9.023 1 93.62 84 ASP A C 1
ATOM 644 O O . ASP A 1 84 ? -13.008 -7.988 8.859 1 93.62 84 ASP A O 1
ATOM 648 N N . TYR A 1 85 ? -11.234 -6.695 8.266 1 93.25 85 TYR A N 1
ATOM 649 C CA . TYR A 1 85 ? -12.086 -5.93 7.363 1 93.25 85 TYR A CA 1
ATOM 650 C C . TYR A 1 85 ? -11.727 -6.211 5.91 1 93.25 85 TYR A C 1
ATOM 652 O O . TYR A 1 85 ? -12.43 -5.777 4.996 1 93.25 85 TYR A O 1
ATOM 660 N N . ARG A 1 86 ? -10.617 -7.008 5.691 1 85 86 ARG A N 1
ATOM 661 C CA . ARG A 1 86 ? -10.266 -7.652 4.43 1 85 86 ARG A CA 1
ATOM 662 C C . ARG A 1 86 ? -10.203 -6.641 3.291 1 85 86 ARG A C 1
ATOM 664 O O . ARG A 1 86 ? -9.398 -5.711 3.322 1 85 86 ARG A O 1
ATOM 671 N N . GLN A 1 87 ? -11.336 -6.484 2.35 1 84.12 87 GLN A N 1
ATOM 672 C CA . GLN A 1 87 ? -11.305 -5.656 1.151 1 84.12 87 GLN A CA 1
ATOM 673 C C . GLN A 1 87 ? -12.023 -4.324 1.386 1 84.12 87 GLN A C 1
ATOM 675 O O . GLN A 1 87 ? -12.32 -3.598 0.436 1 84.12 87 GLN A O 1
ATOM 680 N N . ALA A 1 88 ? -12.164 -4.074 2.623 1 92.62 88 ALA A N 1
ATOM 681 C CA . ALA A 1 88 ? -12.945 -2.877 2.922 1 92.62 88 ALA A CA 1
ATOM 682 C C . ALA A 1 88 ? -12.07 -1.628 2.891 1 92.62 88 ALA A C 1
ATOM 684 O O . ALA A 1 88 ? -12.57 -0.507 3.002 1 92.62 88 ALA A O 1
ATOM 685 N N . PHE A 1 89 ? -10.711 -1.852 2.754 1 94 89 PHE A N 1
ATOM 686 C CA . PHE A 1 89 ? -9.812 -0.715 2.602 1 94 89 PHE A CA 1
ATOM 687 C C . PHE A 1 89 ? -8.516 -1.138 1.915 1 94 89 PHE A C 1
ATOM 689 O O . PHE A 1 89 ? -8.227 -2.33 1.812 1 94 89 PHE A O 1
ATOM 696 N N . SER A 1 90 ? -7.781 -0.143 1.328 1 92.44 90 SER A N 1
ATOM 697 C CA . SER A 1 90 ? -6.465 -0.308 0.715 1 92.44 90 SER A CA 1
ATOM 698 C C . SER A 1 90 ? -5.438 0.621 1.353 1 92.44 90 SER A C 1
ATOM 700 O O . SER A 1 90 ? -5.773 1.732 1.769 1 92.44 90 SER A O 1
ATOM 702 N N . VAL A 1 91 ? -4.176 0.09 1.395 1 95.25 91 VAL A N 1
ATOM 703 C CA . VAL A 1 91 ? -3.141 0.872 2.061 1 95.25 91 VAL A CA 1
ATOM 704 C C . VAL A 1 91 ? -1.938 1.035 1.132 1 95.25 91 VAL A C 1
ATOM 706 O O . VAL A 1 91 ? -1.528 0.083 0.464 1 95.25 91 VAL A O 1
ATOM 709 N N . TRP A 1 92 ? -1.47 2.23 1.047 1 93.81 92 TRP A N 1
ATOM 710 C CA . TRP A 1 92 ? -0.136 2.527 0.533 1 93.81 92 TRP A CA 1
ATOM 711 C C . TRP A 1 92 ? 0.74 3.146 1.616 1 93.81 92 TRP A C 1
ATOM 713 O O . TRP A 1 92 ? 0.37 4.152 2.223 1 93.81 92 TRP A O 1
ATOM 723 N N . GLY A 1 93 ? 1.868 2.518 1.83 1 93.12 93 GLY A N 1
ATOM 724 C CA . GLY A 1 93 ? 2.742 2.945 2.91 1 93.12 93 GLY A CA 1
ATOM 725 C C . GLY A 1 93 ? 4.152 3.268 2.447 1 93.12 93 GLY A C 1
ATOM 726 O O . GLY A 1 93 ? 4.656 2.652 1.506 1 93.12 93 GLY A O 1
ATOM 727 N N . LEU A 1 94 ? 4.777 4.25 3.139 1 92.06 94 LEU A N 1
ATOM 728 C CA . LEU A 1 94 ? 6.168 4.617 2.898 1 92.06 94 LEU A CA 1
ATOM 729 C C . LEU A 1 94 ? 6.824 5.125 4.18 1 92.06 94 LEU A C 1
ATOM 731 O O . LEU A 1 94 ? 6.141 5.379 5.172 1 92.06 94 LEU A O 1
ATOM 735 N N . GLU A 1 95 ? 8.148 5.172 4.188 1 93.69 95 GLU A N 1
ATOM 736 C CA . GLU A 1 95 ? 8.938 5.777 5.254 1 93.69 95 GLU A CA 1
ATOM 737 C C . GLU A 1 95 ? 9.578 7.082 4.793 1 93.69 95 GLU A C 1
ATOM 739 O O . GLU A 1 95 ? 10.242 7.121 3.754 1 93.69 95 GLU A O 1
ATOM 744 N N . LEU A 1 96 ? 9.297 8.156 5.598 1 95.88 96 LEU A N 1
ATOM 745 C CA . LEU A 1 96 ? 9.852 9.469 5.277 1 95.88 96 LEU A CA 1
ATOM 746 C C . LEU A 1 96 ? 11.055 9.773 6.16 1 95.88 96 LEU A C 1
ATOM 748 O O . LEU A 1 96 ? 11.023 9.539 7.371 1 95.88 96 LEU A O 1
ATOM 752 N N . VAL A 1 97 ? 12.031 10.359 5.543 1 95.44 97 VAL A N 1
ATOM 753 C CA . VAL A 1 97 ? 13.258 10.703 6.262 1 95.44 97 VAL A CA 1
ATOM 754 C C . VAL A 1 97 ? 13.32 12.219 6.469 1 95.44 97 VAL A C 1
ATOM 756 O O . VAL A 1 97 ? 12.953 12.984 5.578 1 95.44 97 VAL A O 1
ATOM 759 N N . PRO A 1 98 ? 13.773 12.641 7.703 1 97.5 98 PRO A N 1
ATOM 760 C CA . PRO A 1 98 ? 13.922 14.07 7.949 1 97.5 98 PRO A CA 1
ATOM 761 C C . PRO A 1 98 ? 14.695 14.781 6.84 1 97.5 98 PRO A C 1
ATOM 763 O O . PRO A 1 98 ? 15.734 14.297 6.398 1 97.5 98 PRO A O 1
ATOM 766 N N . GLY A 1 99 ? 14.18 15.906 6.355 1 97.75 99 GLY A N 1
ATOM 767 C CA . GLY A 1 99 ? 14.805 16.703 5.312 1 97.75 99 GLY A CA 1
ATOM 768 C C . GLY A 1 99 ? 14.422 16.266 3.912 1 97.75 99 GLY A C 1
ATOM 769 O O . GLY A 1 99 ? 14.812 16.891 2.928 1 97.75 99 GLY A O 1
ATOM 770 N N . GLN A 1 100 ? 13.625 15.234 3.771 1 96 100 GLN A N 1
ATOM 771 C CA . GLN A 1 100 ? 13.297 14.641 2.479 1 96 100 GLN A CA 1
ATOM 772 C C . GLN A 1 100 ? 12.156 15.406 1.804 1 96 100 GLN A C 1
ATOM 774 O O . GLN A 1 100 ? 11.266 15.914 2.477 1 96 100 GLN A O 1
ATOM 779 N N . PHE A 1 101 ? 12.258 15.492 0.483 1 95.5 101 PHE A N 1
ATOM 780 C CA . PHE A 1 101 ? 11.211 16.062 -0.356 1 95.5 101 PHE A CA 1
ATOM 781 C C . PHE A 1 101 ? 10.828 15.086 -1.47 1 95.5 101 PHE A C 1
ATOM 783 O O . PHE A 1 101 ? 11.688 14.648 -2.238 1 95.5 101 PHE A O 1
ATOM 790 N N . LEU A 1 102 ? 9.516 14.719 -1.493 1 93.75 102 LEU A N 1
ATOM 791 C CA . LEU A 1 102 ? 9.039 13.789 -2.51 1 93.75 102 LEU A CA 1
ATOM 792 C C . LEU A 1 102 ? 7.848 14.383 -3.266 1 93.75 102 LEU A C 1
ATOM 794 O O . LEU A 1 102 ? 6.984 15.023 -2.668 1 93.75 102 LEU A O 1
ATOM 798 N N . GLU A 1 103 ? 7.809 14.086 -4.598 1 92.81 103 GLU A N 1
ATOM 799 C CA . GLU A 1 103 ? 6.68 14.477 -5.441 1 92.81 103 GLU A CA 1
ATOM 800 C C . GLU A 1 103 ? 6.148 13.281 -6.234 1 92.81 103 GLU A C 1
ATOM 802 O O . GLU A 1 103 ? 6.914 12.578 -6.891 1 92.81 103 GLU A O 1
ATOM 807 N N . PHE A 1 104 ? 4.906 13.102 -6.117 1 90.19 104 PHE A N 1
ATOM 808 C CA . PHE A 1 104 ? 4.195 12.094 -6.898 1 90.19 104 PHE A CA 1
ATOM 809 C C . PHE A 1 104 ? 3.236 12.75 -7.883 1 90.19 104 PHE A C 1
ATOM 811 O O . PHE A 1 104 ? 2.229 13.336 -7.48 1 90.19 104 PHE A O 1
ATOM 818 N N . GLU A 1 105 ? 3.51 12.617 -9.164 1 90.31 105 GLU A N 1
ATOM 819 C CA . GLU A 1 105 ? 2.625 13.156 -10.195 1 90.31 105 GLU A CA 1
ATOM 820 C C . GLU A 1 105 ? 1.313 12.383 -10.258 1 90.31 105 GLU A C 1
ATOM 822 O O . GLU A 1 105 ? 0.277 12.93 -10.633 1 90.31 105 GLU A O 1
ATOM 827 N N . ARG A 1 106 ? 1.484 11.133 -9.969 1 88.94 106 ARG A N 1
ATOM 828 C CA . ARG A 1 106 ? 0.3 10.297 -9.812 1 88.94 106 ARG A CA 1
ATOM 829 C C . ARG A 1 106 ? 0.29 9.609 -8.453 1 88.94 106 ARG A C 1
ATOM 831 O O . ARG A 1 106 ? 1.196 8.836 -8.133 1 88.94 106 ARG A O 1
ATOM 838 N N . PHE A 1 107 ? -0.738 9.977 -7.727 1 92.44 107 PHE A N 1
ATOM 839 C CA . PHE A 1 107 ? -0.89 9.359 -6.414 1 92.44 107 PHE A CA 1
ATOM 840 C C . PHE A 1 107 ? -1.21 7.875 -6.547 1 92.44 107 PHE A C 1
ATOM 842 O O . PHE A 1 107 ? -2.139 7.496 -7.262 1 92.44 107 PHE A O 1
ATOM 849 N N . PRO A 1 108 ? -0.518 7.031 -5.766 1 90.69 108 PRO A N 1
ATOM 850 C CA . PRO A 1 108 ? -0.63 5.586 -5.988 1 90.69 108 PRO A CA 1
ATOM 851 C C . PRO A 1 108 ? -2.057 5.07 -5.812 1 90.69 108 PRO A C 1
ATOM 853 O O . PRO A 1 108 ? -2.49 4.176 -6.539 1 90.69 108 PRO A O 1
ATOM 856 N N . LEU A 1 109 ? -2.891 5.613 -4.957 1 93.38 109 LEU A N 1
ATOM 857 C CA . LEU A 1 109 ? -4.227 5.094 -4.695 1 93.38 109 LEU A CA 1
ATOM 858 C C . LEU A 1 109 ? -5.281 5.883 -5.465 1 93.38 109 LEU A C 1
ATOM 860 O O . LEU A 1 109 ? -6.48 5.719 -5.234 1 93.38 109 LEU A O 1
ATOM 864 N N . SER A 1 110 ? -4.809 6.77 -6.352 1 92.25 110 SER A N 1
ATOM 865 C CA . SER A 1 110 ? -5.754 7.562 -7.129 1 92.25 110 SER A CA 1
ATOM 866 C C . SER A 1 110 ? -6.773 6.676 -7.836 1 92.25 110 SER A C 1
ATOM 868 O O . SER A 1 110 ? -6.41 5.656 -8.43 1 92.25 110 SER A O 1
ATOM 870 N N . GLY A 1 111 ? -8.078 7.059 -7.695 1 89.38 111 GLY A N 1
ATOM 871 C CA . GLY A 1 111 ? -9.133 6.355 -8.406 1 89.38 111 GLY A CA 1
ATOM 872 C C . GLY A 1 111 ? -9.602 5.102 -7.688 1 89.38 111 GLY A C 1
ATOM 873 O O . GLY A 1 111 ? -10.609 4.504 -8.07 1 89.38 111 GLY A O 1
ATOM 874 N N . THR A 1 112 ? -8.93 4.621 -6.738 1 88.75 112 THR A N 1
ATOM 875 C CA . THR A 1 112 ? -9.352 3.461 -5.961 1 88.75 112 THR A CA 1
ATOM 876 C C . THR A 1 112 ? -10.727 3.699 -5.34 1 88.75 112 THR A C 1
ATOM 878 O O . THR A 1 112 ? -10.977 4.754 -4.754 1 88.75 112 THR A O 1
ATOM 881 N N . PRO A 1 113 ? -11.602 2.725 -5.512 1 89.12 113 PRO A N 1
ATOM 882 C CA . PRO A 1 113 ? -12.914 2.896 -4.883 1 89.12 113 PRO A CA 1
ATOM 883 C C . PRO A 1 113 ? -12.812 3.143 -3.377 1 89.12 113 PRO A C 1
ATOM 885 O O . PRO A 1 113 ? -12.188 2.363 -2.66 1 89.12 113 PRO A O 1
ATOM 888 N N . ALA A 1 114 ? -13.422 4.238 -2.938 1 93.94 114 ALA A N 1
ATOM 889 C CA . ALA A 1 114 ? -13.328 4.598 -1.525 1 93.94 114 ALA A CA 1
ATOM 890 C C . ALA A 1 114 ? -14.367 5.648 -1.15 1 93.94 114 ALA A C 1
ATOM 892 O O . ALA A 1 114 ? -14.711 6.512 -1.963 1 93.94 114 ALA A O 1
ATOM 893 N N . ALA A 1 115 ? -14.875 5.488 0.094 1 95.88 115 ALA A N 1
ATOM 894 C CA . ALA A 1 115 ? -15.719 6.52 0.689 1 95.88 115 ALA A CA 1
ATOM 895 C C . ALA A 1 115 ? -14.883 7.676 1.223 1 95.88 115 ALA A C 1
ATOM 897 O O . ALA A 1 115 ? -15.398 8.773 1.445 1 95.88 115 ALA A O 1
ATOM 898 N N . GLY A 1 116 ? -13.578 7.418 1.468 1 96.69 116 GLY A N 1
ATOM 899 C CA . GLY A 1 116 ? -12.688 8.453 1.952 1 96.69 116 GLY A CA 1
ATOM 900 C C . GLY A 1 116 ? -11.234 8.016 1.993 1 96.69 116 GLY A C 1
ATOM 901 O O . GLY A 1 116 ? -10.93 6.844 1.779 1 96.69 116 GLY A O 1
ATOM 902 N N . LEU A 1 117 ? -10.383 9.047 2.193 1 97.62 117 LEU A N 1
ATOM 903 C CA . LEU A 1 117 ? -8.938 8.852 2.254 1 97.62 117 LEU A CA 1
ATOM 904 C C . LEU A 1 117 ? -8.367 9.453 3.537 1 97.62 117 LEU A C 1
ATOM 906 O O . LEU A 1 117 ? -8.609 10.625 3.842 1 97.62 117 LEU A O 1
ATOM 910 N N . LEU A 1 118 ? -7.676 8.594 4.285 1 98.31 118 LEU A N 1
ATOM 911 C CA . LEU A 1 118 ? -6.988 9.023 5.5 1 98.31 118 LEU A CA 1
ATOM 912 C C . LEU A 1 118 ? -5.477 8.875 5.352 1 98.31 118 LEU A C 1
ATOM 914 O O . LEU A 1 118 ? -5.004 8.062 4.559 1 98.31 118 LEU A O 1
ATOM 918 N N . VAL A 1 119 ? -4.727 9.703 6.07 1 98.62 119 VAL A N 1
ATOM 919 C CA . VAL A 1 119 ? -3.289 9.508 6.223 1 98.62 119 VAL A CA 1
ATOM 920 C C . VAL A 1 119 ? -2.928 9.453 7.703 1 98.62 119 VAL A C 1
ATOM 922 O O . VAL A 1 119 ? -3.426 10.25 8.5 1 98.62 119 VAL A O 1
ATOM 925 N N . PHE A 1 120 ? -2.182 8.43 8.062 1 98.75 120 PHE A N 1
ATOM 926 C CA . PHE A 1 120 ? -1.619 8.266 9.398 1 98.75 120 PHE A CA 1
ATOM 927 C C . PHE A 1 120 ? -0.104 8.422 9.367 1 98.75 120 PHE A C 1
ATOM 929 O O . PHE A 1 120 ? 0.573 7.82 8.531 1 98.75 120 PHE A O 1
ATOM 936 N N . ALA A 1 121 ? 0.412 9.242 10.234 1 98.75 121 ALA A N 1
ATOM 937 C CA . ALA A 1 121 ? 1.854 9.43 10.375 1 98.75 121 ALA A CA 1
ATOM 938 C C . ALA A 1 121 ? 2.324 9.031 11.773 1 98.75 121 ALA A C 1
ATOM 940 O O . ALA A 1 121 ? 1.821 9.539 12.773 1 98.75 121 ALA A O 1
ATOM 941 N N . SER A 1 122 ? 3.314 8.188 11.812 1 98 122 SER A N 1
ATOM 942 C CA . SER A 1 122 ? 3.77 7.621 13.078 1 98 122 SER A CA 1
ATOM 943 C C . SER A 1 122 ? 4.84 8.5 13.727 1 98 122 SER A C 1
ATOM 945 O O . SER A 1 122 ? 6.023 8.164 13.695 1 98 122 SER A O 1
ATOM 947 N N . TYR A 1 123 ? 4.422 9.5 14.461 1 98.38 123 TYR A N 1
ATOM 948 C CA . TYR A 1 123 ? 5.305 10.375 15.219 1 98.38 123 TYR A CA 1
ATOM 949 C C . TYR A 1 123 ? 5.621 9.789 16.578 1 98.38 123 TYR A C 1
ATOM 951 O O . TYR A 1 123 ? 4.781 9.109 17.188 1 98.38 123 TYR A O 1
ATOM 959 N N . ASN A 1 124 ? 6.797 10.125 17.062 1 97.88 124 ASN A N 1
ATOM 960 C CA . ASN A 1 124 ? 7.156 9.812 18.438 1 97.88 124 ASN A CA 1
ATOM 961 C C . ASN A 1 124 ? 6.379 10.672 19.438 1 97.88 124 ASN A C 1
ATOM 963 O O . ASN A 1 124 ? 6.035 10.219 20.531 1 97.88 124 ASN A O 1
ATOM 967 N N . ALA A 1 125 ? 6.109 11.938 19.078 1 98.12 125 ALA A N 1
ATOM 968 C CA . ALA A 1 125 ? 5.348 12.852 19.938 1 98.12 125 ALA A CA 1
ATOM 969 C C . ALA A 1 125 ? 3.91 12.375 20.109 1 98.12 125 ALA A C 1
ATOM 971 O O . ALA A 1 125 ? 3.34 11.766 19.203 1 98.12 125 ALA A O 1
ATOM 972 N N . PRO A 1 126 ? 3.434 12.633 21.297 1 97.81 126 PRO A N 1
ATOM 973 C CA . PRO A 1 126 ? 2.018 12.297 21.453 1 97.81 126 PRO A CA 1
ATOM 974 C C . PRO A 1 126 ? 1.103 13.133 20.562 1 97.81 126 PRO A C 1
ATOM 976 O O . PRO A 1 126 ? 1.408 14.297 20.281 1 97.81 126 PRO A O 1
ATOM 979 N N . GLY A 1 127 ? 0.034 12.609 20.141 1 98.12 127 GLY A N 1
ATOM 980 C CA . GLY A 1 127 ? -0.945 13.281 19.312 1 98.12 127 GLY A CA 1
ATOM 981 C C . GLY A 1 127 ? -1.72 12.336 18.422 1 98.12 127 GLY A C 1
ATOM 982 O O . GLY A 1 127 ? -1.431 11.133 18.375 1 98.12 127 GLY A O 1
ATOM 983 N N . VAL A 1 128 ? -2.748 12.875 17.703 1 98.25 128 VAL A N 1
ATOM 984 C CA . VAL A 1 128 ? -3.615 12.086 16.828 1 98.25 128 VAL A CA 1
ATOM 985 C C . VAL A 1 128 ? -2.854 11.688 15.57 1 98.25 128 VAL A C 1
ATOM 987 O O . VAL A 1 128 ? -2.879 10.523 15.164 1 98.25 128 VAL A O 1
ATOM 990 N N . HIS A 1 129 ? -2.107 12.664 14.852 1 98.81 129 HIS A N 1
ATOM 991 C CA . HIS A 1 129 ? -1.244 12.492 13.688 1 98.81 129 HIS A CA 1
ATOM 992 C C . HIS A 1 129 ? -1.984 11.805 12.547 1 98.81 129 HIS A C 1
ATOM 994 O O . HIS A 1 129 ? -1.46 10.867 11.938 1 98.81 129 HIS A O 1
ATOM 1000 N N . ARG A 1 130 ? -3.219 12.164 12.391 1 98.69 130 ARG A N 1
ATOM 1001 C CA . ARG A 1 130 ? -4.105 11.719 11.328 1 98.69 130 ARG A CA 1
ATOM 1002 C C . ARG A 1 130 ? -4.766 12.898 10.625 1 98.69 130 ARG A C 1
ATOM 1004 O O . ARG A 1 130 ? -5.207 13.844 11.281 1 98.69 130 ARG A O 1
ATOM 1011 N N . LEU A 1 131 ? -4.867 12.789 9.305 1 97.44 131 LEU A N 1
ATOM 1012 C CA . LEU A 1 131 ? -5.641 13.75 8.531 1 97.44 131 LEU A CA 1
ATOM 1013 C C . LEU A 1 131 ? -6.59 13.047 7.574 1 97.44 131 LEU A C 1
ATOM 1015 O O . LEU A 1 131 ? -6.297 11.945 7.098 1 97.44 131 LEU A O 1
ATOM 1019 N N . ARG A 1 132 ? -7.711 13.617 7.352 1 95.94 132 ARG A N 1
ATOM 1020 C CA . ARG A 1 132 ? -8.594 13.219 6.262 1 95.94 132 ARG A CA 1
ATOM 1021 C C . ARG A 1 132 ? -8.32 14.031 5.004 1 95.94 132 ARG A C 1
ATOM 1023 O O . ARG A 1 132 ? -8.188 15.258 5.066 1 95.94 132 ARG A O 1
ATOM 1030 N N . LEU A 1 133 ? -8.172 13.398 3.84 1 94.94 133 LEU A N 1
ATOM 1031 C CA . LEU A 1 133 ? -7.762 14.062 2.607 1 94.94 133 LEU A CA 1
ATOM 1032 C C . LEU A 1 133 ? -8.859 13.984 1.553 1 94.94 133 LEU A C 1
ATOM 1034 O O . LEU A 1 133 ? -8.578 14.055 0.353 1 94.94 133 LEU A O 1
ATOM 1038 N N . ASP A 1 134 ? -10.109 13.875 1.619 1 83.31 134 ASP A N 1
ATOM 1039 C CA . ASP A 1 134 ? -11.203 13.547 0.709 1 83.31 134 ASP A CA 1
ATOM 1040 C C . ASP A 1 134 ? -11.477 14.703 -0.255 1 83.31 134 ASP A C 1
ATOM 1042 O O . ASP A 1 134 ? -11.969 14.484 -1.364 1 83.31 134 ASP A O 1
ATOM 1046 N N . GLU A 1 135 ? -11.164 15.82 -0.074 1 79.06 135 GLU A N 1
ATOM 1047 C CA . GLU A 1 135 ? -11.727 16.922 -0.851 1 79.06 135 GLU A CA 1
ATOM 1048 C C . GLU A 1 135 ? -10.656 17.594 -1.702 1 79.06 135 GLU A C 1
ATOM 1050 O O . GLU A 1 135 ? -10.867 18.703 -2.217 1 79.06 135 GLU A O 1
ATOM 1055 N N . MET A 1 136 ? -9.656 16.844 -1.973 1 85.56 136 MET A N 1
ATOM 1056 C CA . MET A 1 136 ? -8.57 17.531 -2.66 1 85.56 136 MET A CA 1
ATOM 1057 C C . MET A 1 136 ? -8.016 16.688 -3.805 1 85.56 136 MET A C 1
ATOM 1059 O O . MET A 1 136 ? -7.883 15.469 -3.676 1 85.56 136 MET A O 1
ATOM 1063 N N . SER A 1 137 ? -7.754 17.391 -4.91 1 92.69 137 SER A N 1
ATOM 1064 C CA . SER A 1 137 ? -7.137 16.703 -6.039 1 92.69 137 SER A CA 1
ATOM 1065 C C . SER A 1 137 ? -5.617 16.797 -5.977 1 92.69 137 SER A C 1
ATOM 1067 O O . SER A 1 137 ? -4.914 16.016 -6.613 1 92.69 137 SER A O 1
ATOM 1069 N N . VAL A 1 138 ? -5.137 17.859 -5.383 1 94.31 138 VAL A N 1
ATOM 1070 C CA . VAL A 1 138 ? -3.709 18.062 -5.156 1 94.31 138 VAL A CA 1
ATOM 1071 C C . VAL A 1 138 ? -3.461 18.391 -3.688 1 94.31 138 VAL A C 1
ATOM 1073 O O . VAL A 1 138 ? -4.133 19.25 -3.115 1 94.31 138 VAL A O 1
ATOM 1076 N N . VAL A 1 139 ? -2.5 17.656 -3.104 1 95.69 139 VAL A N 1
ATOM 1077 C CA . VAL A 1 139 ? -2.229 17.875 -1.687 1 95.69 139 VAL A CA 1
ATOM 1078 C C . VAL A 1 139 ? -0.728 18.047 -1.468 1 95.69 139 VAL A C 1
ATOM 1080 O O . VAL A 1 139 ? 0.08 17.359 -2.088 1 95.69 139 VAL A O 1
ATOM 1083 N N . GLN A 1 140 ? -0.397 19.016 -0.689 1 96.44 140 GLN A N 1
ATOM 1084 C CA . GLN A 1 140 ? 0.938 19.141 -0.11 1 96.44 140 GLN A CA 1
ATOM 1085 C C . GLN A 1 140 ? 0.903 18.906 1.398 1 96.44 140 GLN A C 1
ATOM 1087 O O . GLN A 1 140 ? 0.203 19.609 2.123 1 96.44 140 GLN A O 1
ATOM 1092 N N . LEU A 1 141 ? 1.628 17.922 1.839 1 97.94 141 LEU A N 1
ATOM 1093 C CA . LEU A 1 141 ? 1.762 17.641 3.264 1 97.94 141 LEU A CA 1
ATOM 1094 C C . LEU A 1 141 ? 3.146 18.016 3.768 1 97.94 141 LEU A C 1
ATOM 1096 O O . LEU A 1 141 ? 4.156 17.672 3.156 1 97.94 141 LEU A O 1
ATOM 1100 N N . ARG A 1 142 ? 3.16 18.734 4.82 1 98.19 142 ARG A N 1
ATOM 1101 C CA . ARG A 1 142 ? 4.406 19.062 5.504 1 98.19 142 ARG A CA 1
ATOM 1102 C C . ARG A 1 142 ? 4.516 18.312 6.828 1 98.19 142 ARG A C 1
ATOM 1104 O O . ARG A 1 142 ? 3.613 18.391 7.668 1 98.19 142 ARG A O 1
ATOM 1111 N N . PHE A 1 143 ? 5.621 17.656 6.977 1 98.56 143 PHE A N 1
ATOM 1112 C CA . PHE A 1 143 ? 5.906 16.938 8.211 1 98.56 143 PHE A CA 1
ATOM 1113 C C . PHE A 1 143 ? 6.883 17.719 9.086 1 98.56 143 PHE A C 1
ATOM 1115 O O . PHE A 1 143 ? 8.086 17.719 8.82 1 98.56 143 PHE A O 1
ATOM 1122 N N . GLU A 1 144 ? 6.258 18.281 10.102 1 98.25 144 GLU A N 1
ATOM 1123 C CA . GLU A 1 144 ? 7.031 19.109 11.016 1 98.25 144 GLU A CA 1
ATOM 1124 C C . GLU A 1 144 ? 7.637 18.281 12.141 1 98.25 144 GLU A C 1
ATOM 1126 O O . GLU A 1 144 ? 7.582 17.062 12.117 1 98.25 144 GLU A O 1
ATOM 1131 N N . SER A 1 145 ? 8.195 18.938 13.117 1 98.31 145 SER A N 1
ATOM 1132 C CA . SER A 1 145 ? 8.914 18.25 14.188 1 98.31 145 SER A CA 1
ATOM 1133 C C . SER A 1 145 ? 7.988 17.328 14.977 1 98.31 145 SER A C 1
ATOM 1135 O O . SER A 1 145 ? 8.391 16.234 15.375 1 98.31 145 SER A O 1
ATOM 1137 N N . ARG A 1 146 ? 6.762 17.781 15.164 1 98.12 146 ARG A N 1
ATOM 1138 C CA . ARG A 1 146 ? 5.934 17 16.078 1 98.12 146 ARG A CA 1
ATOM 1139 C C . ARG A 1 146 ? 4.594 16.656 15.445 1 98.12 146 ARG A C 1
ATOM 1141 O O . ARG A 1 146 ? 3.775 15.953 16.047 1 98.12 146 ARG A O 1
ATOM 1148 N N . ASP A 1 147 ? 4.367 17.234 14.203 1 98.06 147 ASP A N 1
ATOM 1149 C CA . ASP A 1 147 ? 3.068 16.984 13.594 1 98.06 147 ASP A CA 1
ATOM 1150 C C . ASP A 1 147 ? 3.111 17.234 12.086 1 98.06 147 ASP A C 1
ATOM 1152 O O . ASP A 1 147 ? 4.113 17.734 11.562 1 98.06 147 ASP A O 1
ATOM 1156 N N . MET A 1 148 ? 2.035 16.734 11.445 1 97.88 148 MET A N 1
ATOM 1157 C CA . MET A 1 148 ? 1.858 16.938 10.008 1 97.88 148 MET A CA 1
ATOM 1158 C C . MET A 1 148 ? 0.873 18.078 9.75 1 97.88 148 MET A C 1
ATOM 1160 O O . MET A 1 148 ? -0.11 18.234 10.477 1 97.88 148 MET A O 1
ATOM 1164 N N . ARG A 1 149 ? 1.141 18.844 8.68 1 96.12 149 ARG A N 1
ATOM 1165 C CA . ARG A 1 149 ? 0.26 19.922 8.266 1 96.12 149 ARG A CA 1
ATOM 1166 C C . ARG A 1 149 ? -0.138 19.781 6.805 1 96.12 149 ARG A C 1
ATOM 1168 O O . ARG A 1 149 ? 0.658 19.328 5.98 1 96.12 149 ARG A O 1
ATOM 1175 N N . LEU A 1 150 ? -1.297 20.156 6.52 1 94.25 150 LEU A N 1
ATOM 1176 C CA . LEU A 1 150 ? -1.852 20.094 5.168 1 94.25 150 LEU A CA 1
ATOM 1177 C C . LEU A 1 150 ? -1.816 21.469 4.508 1 94.25 150 LEU A C 1
ATOM 1179 O O . LEU A 1 150 ? -2.23 22.453 5.109 1 94.25 150 LEU A O 1
ATOM 1183 N N . PHE A 1 151 ? -1.019 21.375 3.27 1 83.81 151 PHE A N 1
ATOM 1184 C CA . PHE A 1 151 ? -1.053 22.578 2.453 1 83.81 151 PHE A CA 1
ATOM 1185 C C . PHE A 1 151 ? -1.755 22.312 1.127 1 83.81 151 PHE A C 1
ATOM 1187 O O . PHE A 1 151 ? -1.63 21.234 0.556 1 83.81 151 PHE A O 1
ATOM 1194 N N . GLY A 1 152 ? -2.711 22.828 0.549 1 65.38 152 GLY A N 1
ATOM 1195 C CA . GLY A 1 152 ? -3.387 22.609 -0.718 1 65.38 152 GLY A CA 1
ATOM 1196 C C . GLY A 1 152 ? -4.699 23.359 -0.837 1 65.38 152 GLY A C 1
ATOM 1197 O O . GLY A 1 152 ? -5.348 23.328 -1.883 1 65.38 152 GLY A O 1
ATOM 1198 N N . LYS A 1 153 ? -5.395 23.562 0.173 1 55 153 LYS A N 1
ATOM 1199 C CA . LYS A 1 153 ? -6.641 24.172 -0.271 1 55 153 LYS A CA 1
ATOM 1200 C C . LYS A 1 153 ? -6.367 25.312 -1.251 1 55 153 LYS A C 1
ATOM 1202 O O . LYS A 1 153 ? -6.602 25.172 -2.453 1 55 153 LYS A O 1
ATOM 1207 N N . ASN A 1 154 ? -7.121 26.359 -1.489 1 42.69 154 ASN A N 1
ATOM 1208 C CA . ASN A 1 154 ? -7.004 27.547 -2.338 1 42.69 154 ASN A CA 1
ATOM 1209 C C . ASN A 1 154 ? -5.629 28.188 -2.199 1 42.69 154 ASN A C 1
ATOM 1211 O O . ASN A 1 154 ? -5.43 29.328 -2.643 1 42.69 154 ASN A O 1
ATOM 1215 N N . GLU A 1 155 ? -4.848 27.781 -1.318 1 43 155 GLU A N 1
ATOM 1216 C CA . GLU A 1 155 ? -3.699 28.656 -1.106 1 43 155 GLU A CA 1
ATOM 1217 C C . GLU A 1 155 ? -2.633 28.438 -2.176 1 43 155 GLU A C 1
ATOM 1219 O O . GLU A 1 155 ? -2.168 27.312 -2.375 1 43 155 GLU A O 1
ATOM 1224 N N . ARG A 1 156 ? -2.639 29.234 -3.412 1 39.09 156 ARG A N 1
ATOM 1225 C CA . ARG A 1 156 ? -1.659 29.453 -4.469 1 39.09 156 ARG A CA 1
ATOM 1226 C C . ARG A 1 156 ? -0.237 29.312 -3.938 1 39.09 156 ARG A C 1
ATOM 1228 O O . ARG A 1 156 ? -0.019 29.312 -2.725 1 39.09 156 ARG A O 1
ATOM 1235 N N . ARG A 1 157 ? 0.923 29.891 -4.867 1 35.94 157 ARG A N 1
ATOM 1236 C CA . ARG A 1 157 ? 2.326 30.094 -5.215 1 35.94 157 ARG A CA 1
ATOM 1237 C C . ARG A 1 157 ? 3.094 30.703 -4.051 1 35.94 157 ARG A C 1
ATOM 1239 O O . ARG A 1 157 ? 4.223 31.172 -4.223 1 35.94 157 ARG A O 1
ATOM 1246 N N . TYR A 1 158 ? 2.596 31.109 -3.033 1 33.94 158 TYR A N 1
ATOM 1247 C CA . TYR A 1 158 ? 3.529 32.094 -2.486 1 33.94 158 TYR A CA 1
ATOM 1248 C C . TYR A 1 158 ? 4.867 31.438 -2.156 1 33.94 158 TYR A C 1
ATOM 1250 O O . TYR A 1 158 ? 5.926 32.031 -2.375 1 33.94 158 TYR A O 1
ATOM 1258 N N . GLY A 1 159 ? 4.934 30.359 -1.457 1 35.78 159 GLY A N 1
ATOM 1259 C CA . GLY A 1 159 ? 6.188 30.25 -0.73 1 35.78 159 GLY A CA 1
ATOM 1260 C C . GLY A 1 159 ? 7.348 29.812 -1.604 1 35.78 159 GLY A C 1
ATOM 1261 O O . GLY A 1 159 ? 8.406 29.438 -1.097 1 35.78 159 GLY A O 1
ATOM 1262 N N . LEU A 1 160 ? 7.309 29.578 -3.002 1 35.75 160 LEU A N 1
ATOM 1263 C CA . LEU A 1 160 ? 8.656 29.328 -3.504 1 35.75 160 LEU A CA 1
ATOM 1264 C C . LEU A 1 160 ? 9.555 30.531 -3.268 1 35.75 160 LEU A C 1
ATOM 1266 O O . LEU A 1 160 ? 10.664 30.594 -3.797 1 35.75 160 LEU A O 1
ATOM 1270 N N . ARG A 1 161 ? 9.086 31.781 -2.791 1 33.69 161 ARG A N 1
ATOM 1271 C CA . ARG A 1 161 ? 9.992 32.906 -2.695 1 33.69 161 ARG A CA 1
ATOM 1272 C C . ARG A 1 161 ? 11.109 32.656 -1.692 1 33.69 161 ARG A C 1
ATOM 1274 O O . ARG A 1 161 ? 12.18 33.25 -1.763 1 33.69 161 ARG A O 1
ATOM 1281 N N . TRP A 1 162 ? 10.859 31.984 -0.527 1 35.62 162 TRP A N 1
ATOM 1282 C CA . TRP A 1 162 ? 11.789 32.375 0.531 1 35.62 162 TRP A CA 1
ATOM 1283 C C . TRP A 1 162 ? 13.18 31.797 0.261 1 35.62 162 TRP A C 1
ATOM 1285 O O . TRP A 1 162 ? 14.07 31.891 1.109 1 35.62 162 TRP A O 1
ATOM 1295 N N . PHE A 1 163 ? 13.383 30.859 -0.823 1 32.16 163 PHE A N 1
ATOM 1296 C CA . PHE A 1 163 ? 14.805 30.531 -0.766 1 32.16 163 PHE A CA 1
ATOM 1297 C C . PHE A 1 163 ? 15.648 31.719 -1.229 1 32.16 163 PHE A C 1
ATOM 1299 O O . PHE A 1 163 ? 16.141 31.734 -2.359 1 32.16 163 PHE A O 1
ATOM 1306 N N . HIS A 1 164 ? 15.094 33 -1.289 1 28.91 164 HIS A N 1
ATOM 1307 C CA . H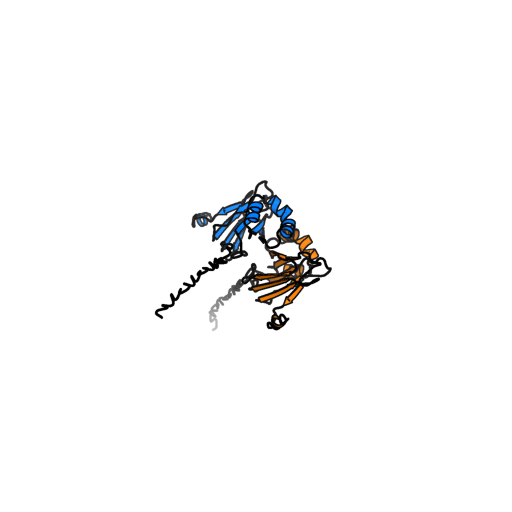IS A 1 164 ? 16.062 34.031 -1.637 1 28.91 164 HIS A CA 1
ATOM 1308 C C . HIS A 1 164 ? 17.125 34.188 -0.552 1 28.91 164 HIS A C 1
ATOM 1310 O O . HIS A 1 164 ? 17.953 35.094 -0.612 1 28.91 164 HIS A O 1
ATOM 1316 N N . TRP A 1 165 ? 17.781 33.156 0.115 1 23.81 165 TRP A N 1
ATOM 1317 C CA . TRP A 1 165 ? 19.047 33.688 0.62 1 23.81 165 TRP A CA 1
ATOM 1318 C C . TRP A 1 165 ? 19.984 34.031 -0.527 1 23.81 165 TRP A C 1
ATOM 1320 O O . TRP A 1 165 ? 19.953 33.406 -1.588 1 23.81 165 TRP A O 1
ATOM 1330 N N . MET B 1 1 ? 75.125 33.25 -44.094 1 22 1 MET B N 1
ATOM 1331 C CA . MET B 1 1 ? 74.312 32.031 -44.156 1 22 1 MET B CA 1
ATOM 1332 C C . MET B 1 1 ? 73 32.188 -43.406 1 22 1 MET B C 1
ATOM 1334 O O . MET B 1 1 ? 72.75 33.219 -42.781 1 22 1 MET B O 1
ATOM 1338 N N . LYS B 1 2 ? 72.75 31.391 -42.344 1 25.31 2 LYS B N 1
ATOM 1339 C CA . LYS B 1 2 ? 71.812 30.312 -42.094 1 25.31 2 LYS B CA 1
ATOM 1340 C C . LYS B 1 2 ? 70.625 30.797 -41.25 1 25.31 2 LYS B C 1
ATOM 1342 O O . LYS B 1 2 ? 69.688 30.031 -41 1 25.31 2 LYS B O 1
ATOM 1347 N N . GLN B 1 3 ? 70.75 31.891 -40.531 1 33.41 3 GLN B N 1
ATOM 1348 C CA . GLN B 1 3 ? 70.062 31.672 -39.281 1 33.41 3 GLN B CA 1
ATOM 1349 C C . GLN B 1 3 ? 68.562 31.906 -39.438 1 33.41 3 GLN B C 1
ATOM 1351 O O . GLN B 1 3 ? 68.062 33.062 -39.5 1 33.41 3 GLN B O 1
ATOM 1356 N N . GLY B 1 4 ? 67.938 31.234 -40.438 1 36.09 4 GLY B N 1
ATOM 1357 C CA . GLY B 1 4 ? 66.5 31.547 -40.594 1 36.09 4 GLY B CA 1
ATOM 1358 C C . GLY B 1 4 ? 65.688 31.188 -39.344 1 36.09 4 GLY B C 1
ATOM 1359 O O . GLY B 1 4 ? 65.938 30.156 -38.719 1 36.09 4 GLY B O 1
ATOM 1360 N N . ARG B 1 5 ? 65.25 32.188 -38.562 1 39.47 5 ARG B N 1
ATOM 1361 C CA . ARG B 1 5 ? 64.375 32.125 -37.375 1 39.47 5 ARG B CA 1
ATOM 1362 C C . ARG B 1 5 ? 63.062 31.375 -37.719 1 39.47 5 ARG B C 1
ATOM 1364 O O . ARG B 1 5 ? 62.312 31.75 -38.625 1 39.47 5 ARG B O 1
ATOM 1371 N N . PHE B 1 6 ? 63.031 29.984 -37.438 1 36.69 6 PHE B N 1
ATOM 1372 C CA . PHE B 1 6 ? 61.906 29.062 -37.438 1 36.69 6 PHE B CA 1
ATOM 1373 C C . PHE B 1 6 ? 60.781 29.594 -36.594 1 36.69 6 PHE B C 1
ATOM 1375 O O . PHE B 1 6 ? 60.969 29.969 -35.438 1 36.69 6 PHE B O 1
ATOM 1382 N N . PHE B 1 7 ? 59.75 30.328 -37.156 1 43.19 7 PHE B N 1
ATOM 1383 C CA . PHE B 1 7 ? 58.469 30.75 -36.625 1 43.19 7 PHE B CA 1
ATOM 1384 C C . PHE B 1 7 ? 57.656 29.562 -36.125 1 43.19 7 PHE B C 1
ATOM 1386 O O . PHE B 1 7 ? 57.219 28.719 -36.906 1 43.19 7 PHE B O 1
ATOM 1393 N N . PHE B 1 8 ? 58.094 28.828 -35.031 1 40.84 8 PHE B N 1
ATOM 1394 C CA . PHE B 1 8 ? 57.281 27.766 -34.469 1 40.84 8 PHE B CA 1
ATOM 1395 C C . PHE B 1 8 ? 55.875 28.297 -34.094 1 40.84 8 PHE B C 1
ATOM 1397 O O . PHE B 1 8 ? 55.75 29.203 -33.281 1 40.84 8 PHE B O 1
ATOM 1404 N N . GLY B 1 9 ? 54.969 28.469 -35.062 1 40.28 9 GLY B N 1
ATOM 1405 C CA . GLY B 1 9 ? 53.562 28.641 -34.781 1 40.28 9 GLY B CA 1
ATOM 1406 C C . GLY B 1 9 ? 53 27.578 -33.844 1 40.28 9 GLY B C 1
ATOM 1407 O O . GLY B 1 9 ? 53.156 26.375 -34.094 1 40.28 9 GLY B O 1
ATOM 1408 N N . SER B 1 10 ? 53.031 27.781 -32.469 1 45.09 10 SER B N 1
ATOM 1409 C CA . SER B 1 10 ? 52.375 26.984 -31.438 1 45.09 10 SER B CA 1
ATOM 1410 C C . SER B 1 10 ? 50.938 26.688 -31.781 1 45.09 10 SER B C 1
ATOM 1412 O O . SER B 1 10 ? 50.125 27.609 -31.969 1 45.09 10 SER B O 1
ATOM 1414 N N . ILE B 1 11 ? 50.625 25.641 -32.531 1 45.59 11 ILE B N 1
ATOM 1415 C CA . ILE B 1 11 ? 49.312 25.016 -32.75 1 45.59 11 ILE B CA 1
ATOM 1416 C C . ILE B 1 11 ? 48.656 24.75 -31.391 1 45.59 11 ILE B C 1
ATOM 1418 O O . ILE B 1 11 ? 49.188 24 -30.562 1 45.59 11 ILE B O 1
ATOM 1422 N N . VAL B 1 12 ? 48.062 25.781 -30.766 1 43.53 12 VAL B N 1
ATOM 1423 C CA . VAL B 1 12 ? 47.156 25.594 -29.641 1 43.53 12 VAL B CA 1
ATOM 1424 C C . VAL B 1 12 ? 46.094 24.562 -29.984 1 43.53 12 VAL B C 1
ATOM 1426 O O . VAL B 1 12 ? 45.281 24.781 -30.906 1 43.53 12 VAL B O 1
ATOM 1429 N N . LEU B 1 13 ? 46.406 23.219 -30.031 1 43.06 13 LEU B N 1
ATOM 1430 C CA . LEU B 1 13 ? 45.438 22.156 -30.016 1 43.06 13 LEU B CA 1
ATOM 1431 C C . LEU B 1 13 ? 44.375 22.406 -28.938 1 43.06 13 LEU B C 1
ATOM 1433 O O . LEU B 1 13 ? 44.688 22.406 -27.75 1 43.06 13 LEU B O 1
ATOM 1437 N N . GLY B 1 14 ? 43.469 23.328 -29.172 1 40.78 14 GLY B N 1
ATOM 1438 C CA . GLY B 1 14 ? 42.25 23.391 -28.359 1 40.78 14 GLY B CA 1
ATOM 1439 C C . GLY B 1 14 ? 41.594 22.031 -28.156 1 40.78 14 GLY B C 1
ATOM 1440 O O . GLY B 1 14 ? 41.188 21.406 -29.141 1 40.78 14 GLY B O 1
ATOM 1441 N N . SER B 1 15 ? 42.094 21.203 -27.219 1 47 15 SER B N 1
ATOM 1442 C CA . SER B 1 15 ? 41.406 20 -26.75 1 47 15 SER B CA 1
ATOM 1443 C C . SER B 1 15 ? 39.938 20.281 -26.5 1 47 15 SER B C 1
ATOM 1445 O O . SER B 1 15 ? 39.594 21.109 -25.672 1 47 15 SER B O 1
ATOM 1447 N N . PHE B 1 16 ? 39.125 20.266 -27.516 1 44.03 16 PHE B N 1
ATOM 1448 C CA . PHE B 1 16 ? 37.688 20.141 -27.359 1 44.03 16 PHE B CA 1
ATOM 1449 C C . PHE B 1 16 ? 37.344 19 -26.406 1 44.03 16 PHE B C 1
ATOM 1451 O O . PHE B 1 16 ? 37.469 17.828 -26.75 1 44.03 16 PHE B O 1
ATOM 1458 N N . ALA B 1 17 ? 37.719 19.094 -25.094 1 39.78 17 ALA B N 1
ATOM 1459 C CA . ALA B 1 17 ? 37.094 18.172 -24.156 1 39.78 17 ALA B CA 1
ATOM 1460 C C . ALA B 1 17 ? 35.594 18.109 -24.359 1 39.78 17 ALA B C 1
ATOM 1462 O O . ALA B 1 17 ? 34.906 19.109 -24.172 1 39.78 17 ALA B O 1
ATOM 1463 N N . VAL B 1 18 ? 35.125 17.344 -25.344 1 40.91 18 VAL B N 1
ATOM 1464 C CA . VAL B 1 18 ? 33.719 16.891 -25.375 1 40.91 18 VAL B CA 1
ATOM 1465 C C . VAL B 1 18 ? 33.281 16.484 -23.969 1 40.91 18 VAL B C 1
ATOM 1467 O O . VAL B 1 18 ? 33.781 15.523 -23.391 1 40.91 18 VAL B O 1
ATOM 1470 N N . LEU B 1 19 ? 32.969 17.469 -23.125 1 38.25 19 LEU B N 1
ATOM 1471 C CA . LEU B 1 19 ? 32.125 17.125 -21.984 1 38.25 19 LEU B CA 1
ATOM 1472 C C . LEU B 1 19 ? 30.984 16.219 -22.422 1 38.25 19 LEU B C 1
ATOM 1474 O O . LEU B 1 19 ? 30.062 16.641 -23.125 1 38.25 19 LEU B O 1
ATOM 1478 N N . ALA B 1 20 ? 31.266 15 -22.938 1 37.25 20 ALA B N 1
ATOM 1479 C CA . ALA B 1 20 ? 30.188 14.016 -22.906 1 37.25 20 ALA B CA 1
ATOM 1480 C C . ALA B 1 20 ? 29.359 14.164 -21.625 1 37.25 20 ALA B C 1
ATOM 1482 O O . ALA B 1 20 ? 29.797 13.758 -20.547 1 37.25 20 ALA B O 1
ATOM 1483 N N . LEU B 1 21 ? 28.812 15.32 -21.328 1 39.78 21 LEU B N 1
ATOM 1484 C CA . LEU B 1 21 ? 27.719 15.258 -20.375 1 39.78 21 LEU B CA 1
ATOM 1485 C C . LEU B 1 21 ? 26.844 14.039 -20.641 1 39.78 21 LEU B C 1
ATOM 1487 O O . LEU B 1 21 ? 26.25 13.906 -21.719 1 39.78 21 LEU B O 1
ATOM 1491 N N . GLY B 1 22 ? 27.406 12.773 -20.453 1 40.19 22 GLY B N 1
ATOM 1492 C CA . GLY B 1 22 ? 26.438 11.688 -20.328 1 40.19 22 GLY B CA 1
ATOM 1493 C C . GLY B 1 22 ? 25.047 12.172 -19.938 1 40.19 22 GLY B C 1
ATOM 1494 O O . GLY B 1 22 ? 24.875 12.734 -18.859 1 40.19 22 GLY B O 1
ATOM 1495 N N . ALA B 1 23 ? 24.219 12.688 -20.75 1 42.03 23 ALA B N 1
ATOM 1496 C CA . ALA B 1 23 ? 22.766 12.773 -20.625 1 42.03 23 ALA B CA 1
ATOM 1497 C C . ALA B 1 23 ? 22.219 11.586 -19.859 1 42.03 23 ALA B C 1
ATOM 1499 O O . ALA B 1 23 ? 22.094 10.484 -20.406 1 42.03 23 ALA B O 1
ATOM 1500 N N . CYS B 1 24 ? 22.719 11.18 -18.734 1 43.69 24 CYS B N 1
ATOM 1501 C CA . CYS B 1 24 ? 21.938 10.234 -17.953 1 43.69 24 CYS B CA 1
ATOM 1502 C C . CYS B 1 24 ? 20.438 10.422 -18.219 1 43.69 24 CYS B C 1
ATOM 1504 O O . CYS B 1 24 ? 19.859 11.438 -17.828 1 43.69 24 CYS B O 1
ATOM 1506 N N . SER B 1 25 ? 19.984 10.352 -19.406 1 44.12 25 SER B N 1
ATOM 1507 C CA . SER B 1 25 ? 18.578 10.156 -19.734 1 44.12 25 SER B CA 1
ATOM 1508 C C . SER B 1 25 ? 17.844 9.414 -18.625 1 44.12 25 SER B C 1
ATOM 1510 O O . SER B 1 25 ? 18.109 8.234 -18.391 1 44.12 25 SER B O 1
ATOM 1512 N N . LEU B 1 26 ? 17.547 9.992 -17.469 1 47.5 26 LEU B N 1
ATOM 1513 C CA . LEU B 1 26 ? 16.938 9.672 -16.188 1 47.5 26 LEU B CA 1
ATOM 1514 C C . LEU B 1 26 ? 15.672 8.844 -16.375 1 47.5 26 LEU B C 1
ATOM 1516 O O . LEU B 1 26 ? 14.695 9.008 -15.648 1 47.5 26 LEU B O 1
ATOM 1520 N N . PHE B 1 27 ? 15.359 8.305 -17.453 1 57.56 27 PHE B N 1
ATOM 1521 C CA . PHE B 1 27 ? 14.172 7.457 -17.422 1 57.56 27 PHE B CA 1
ATOM 1522 C C . PHE B 1 27 ? 14.305 6.371 -16.359 1 57.56 27 PHE B C 1
ATOM 1524 O O . PHE B 1 27 ? 15.258 5.59 -16.391 1 57.56 27 PHE B O 1
ATOM 1531 N N . GLU B 1 28 ? 13.742 6.52 -15.18 1 68.56 28 GLU B N 1
ATOM 1532 C CA . GLU B 1 28 ? 13.719 5.441 -14.195 1 68.56 28 GLU B CA 1
ATOM 1533 C C . GLU B 1 28 ? 12.641 4.414 -14.523 1 68.56 28 GLU B C 1
ATOM 1535 O O . GLU B 1 28 ? 11.477 4.766 -14.727 1 68.56 28 GLU B O 1
ATOM 1540 N N . PRO B 1 29 ? 13.156 3.201 -14.93 1 84.31 29 PRO B N 1
ATOM 1541 C CA . PRO B 1 29 ? 12.125 2.18 -15.148 1 84.31 29 PRO B CA 1
ATOM 1542 C C . PRO B 1 29 ? 11.109 2.104 -14.016 1 84.31 29 PRO B C 1
ATOM 1544 O O . PRO B 1 29 ? 11.422 2.488 -12.883 1 84.31 29 PRO B O 1
ATOM 1547 N N . GLY B 1 30 ? 9.852 1.844 -14.359 1 90.62 30 GLY B N 1
ATOM 1548 C CA . GLY B 1 30 ? 8.797 1.712 -13.375 1 90.62 30 GLY B CA 1
ATOM 1549 C C . GLY B 1 30 ? 7.98 0.442 -13.539 1 90.62 30 GLY B C 1
ATOM 1550 O O . GLY B 1 30 ? 8.273 -0.382 -14.406 1 90.62 30 GLY B O 1
ATOM 1551 N N . VAL B 1 31 ? 7.086 0.251 -12.656 1 94.75 31 VAL B N 1
ATOM 1552 C CA . VAL B 1 31 ? 6.188 -0.898 -12.711 1 94.75 31 VAL B CA 1
ATOM 1553 C C . VAL B 1 31 ? 5.363 -0.849 -14 1 94.75 31 VAL B C 1
ATOM 1555 O O . VAL B 1 31 ? 4.578 0.079 -14.203 1 94.75 31 VAL B O 1
ATOM 1558 N N . GLY B 1 32 ? 5.535 -1.88 -14.812 1 93.75 32 GLY B N 1
ATOM 1559 C CA . GLY B 1 32 ? 4.855 -1.94 -16.094 1 93.75 32 GLY B CA 1
ATOM 1560 C C . GLY B 1 32 ? 3.49 -2.594 -16.016 1 93.75 32 GLY B C 1
ATOM 1561 O O . GLY B 1 32 ? 2.705 -2.518 -16.969 1 93.75 32 GLY B O 1
ATOM 1562 N N . LEU B 1 33 ? 3.176 -3.24 -14.906 1 94.81 33 LEU B N 1
ATOM 1563 C CA . LEU B 1 33 ? 1.879 -3.883 -14.727 1 94.81 33 LEU B CA 1
ATOM 1564 C C . LEU B 1 33 ? 0.754 -2.854 -14.75 1 94.81 33 LEU B C 1
ATOM 1566 O O . LEU B 1 33 ? 0.771 -1.894 -13.977 1 94.81 33 LEU B O 1
ATOM 1570 N N . LYS B 1 34 ? -0.168 -3.01 -15.648 1 93.19 34 LYS B N 1
ATOM 1571 C CA . LYS B 1 34 ? -1.265 -2.061 -15.812 1 93.19 34 LYS B CA 1
ATOM 1572 C C . LYS B 1 34 ? -2.559 -2.605 -15.219 1 93.19 34 LYS B C 1
ATOM 1574 O O . LYS B 1 34 ? -3.236 -1.911 -14.453 1 93.19 34 LYS B O 1
ATOM 1579 N N . ALA B 1 35 ? -2.883 -3.863 -15.539 1 93.75 35 ALA B N 1
ATOM 1580 C CA . ALA B 1 35 ? -4.137 -4.469 -15.094 1 93.75 35 ALA B CA 1
ATOM 1581 C C . ALA B 1 35 ? -3.877 -5.77 -14.344 1 93.75 35 ALA B C 1
ATOM 1583 O O . ALA B 1 35 ? -2.98 -6.535 -14.703 1 93.75 35 ALA B O 1
ATOM 1584 N N . LEU B 1 36 ? -4.699 -6.02 -13.312 1 95.06 36 LEU B N 1
ATOM 1585 C CA . LEU B 1 36 ? -4.512 -7.148 -12.406 1 95.06 36 LEU B CA 1
ATOM 1586 C C . LEU B 1 36 ? -5.84 -7.832 -12.109 1 95.06 36 LEU B C 1
ATOM 1588 O O . LEU B 1 36 ? -6.832 -7.168 -11.805 1 95.06 36 LEU B O 1
ATOM 1592 N N . THR B 1 37 ? -5.863 -9.125 -12.312 1 96.56 37 THR B N 1
ATOM 1593 C CA . THR B 1 37 ? -6.988 -9.945 -11.883 1 96.56 37 THR B CA 1
ATOM 1594 C C . THR B 1 37 ? -6.555 -10.93 -10.797 1 96.56 37 THR B C 1
ATOM 1596 O O . THR B 1 37 ? -5.539 -11.617 -10.938 1 96.56 37 THR B O 1
ATOM 1599 N N . LEU B 1 38 ? -7.285 -10.961 -9.734 1 97 38 LEU B N 1
ATOM 1600 C CA . LEU B 1 38 ? -7.074 -11.875 -8.625 1 97 38 LEU B CA 1
ATOM 1601 C C . LEU B 1 38 ? -8.25 -12.844 -8.492 1 97 38 LEU B C 1
ATOM 1603 O O . LEU B 1 38 ? -9.391 -12.422 -8.289 1 97 38 LEU B O 1
ATOM 1607 N N . ASP B 1 39 ? -7.906 -14.109 -8.672 1 98.06 39 ASP B N 1
ATOM 1608 C CA . ASP B 1 39 ? -8.898 -15.18 -8.578 1 98.06 39 ASP B CA 1
ATOM 1609 C C . ASP B 1 39 ? -8.57 -16.125 -7.43 1 98.06 39 ASP B C 1
ATOM 1611 O O . ASP B 1 39 ? -7.559 -16.828 -7.469 1 98.06 39 ASP B O 1
ATOM 1615 N N . VAL B 1 40 ? -9.492 -16.172 -6.445 1 98.44 40 VAL B N 1
ATOM 1616 C CA . VAL B 1 40 ? -9.227 -17 -5.266 1 98.44 40 VAL B CA 1
ATOM 1617 C C . VAL B 1 40 ? -10.117 -18.234 -5.289 1 98.44 40 VAL B C 1
ATOM 1619 O O . VAL B 1 40 ? -11.344 -18.125 -5.355 1 98.44 40 VAL B O 1
ATOM 1622 N N . ALA B 1 41 ? -9.469 -19.391 -5.27 1 98.31 41 ALA B N 1
ATOM 1623 C CA . ALA B 1 41 ? -10.219 -20.641 -5.262 1 98.31 41 ALA B CA 1
ATOM 1624 C C . ALA B 1 41 ? -11.117 -20.734 -4.031 1 98.31 41 ALA B C 1
ATOM 1626 O O . ALA B 1 41 ? -10.773 -20.219 -2.965 1 98.31 41 ALA B O 1
ATOM 1627 N N . PRO B 1 42 ? -12.281 -21.453 -4.234 1 97.38 42 PRO B N 1
ATOM 1628 C CA . PRO B 1 42 ? -13.031 -21.781 -3.021 1 97.38 42 PRO B CA 1
ATOM 1629 C C . PRO B 1 42 ? -12.203 -22.578 -2.012 1 97.38 42 PRO B C 1
ATOM 1631 O O . PRO B 1 42 ? -11.406 -23.438 -2.398 1 97.38 42 PRO B O 1
ATOM 1634 N N . ARG B 1 43 ? -12.258 -22.312 -0.758 1 96.81 43 ARG B N 1
ATOM 1635 C CA . ARG B 1 43 ? -11.602 -22.984 0.361 1 96.81 43 ARG B CA 1
ATOM 1636 C C . ARG B 1 43 ? -10.086 -22.797 0.287 1 96.81 43 ARG B C 1
ATOM 1638 O O . ARG B 1 43 ? -9.328 -23.625 0.816 1 96.81 43 ARG B O 1
ATOM 1645 N N . ALA B 1 44 ? -9.672 -21.859 -0.5 1 98.5 44 ALA B N 1
ATOM 1646 C CA . ALA B 1 44 ? -8.242 -21.578 -0.528 1 98.5 44 ALA B CA 1
ATOM 1647 C C . ALA B 1 44 ? -7.691 -21.375 0.883 1 98.5 44 ALA B C 1
ATOM 1649 O O . ALA B 1 44 ? -8.375 -20.844 1.756 1 98.5 44 ALA B O 1
ATOM 1650 N N . ASN B 1 45 ? -6.395 -21.781 1.003 1 98.31 45 ASN B N 1
ATOM 1651 C CA . ASN B 1 45 ? -5.691 -21.578 2.264 1 98.31 45 ASN B CA 1
ATOM 1652 C C . ASN B 1 45 ? -6.492 -22.109 3.447 1 98.31 45 ASN B C 1
ATOM 1654 O O . ASN B 1 45 ? -6.676 -21.422 4.445 1 98.31 45 ASN B O 1
ATOM 1658 N N . ASP B 1 46 ? -7 -23.297 3.322 1 97.75 46 ASP B N 1
ATOM 1659 C CA . ASP B 1 46 ? -7.805 -23.938 4.352 1 97.75 46 ASP B CA 1
ATOM 1660 C C . ASP B 1 46 ? -9.008 -23.094 4.73 1 97.75 46 ASP B C 1
ATOM 1662 O O . ASP B 1 46 ? -9.312 -22.922 5.914 1 97.75 46 ASP B O 1
ATOM 1666 N N . ASP B 1 47 ? -9.578 -22.453 3.779 1 97.25 47 ASP B N 1
ATOM 1667 C CA . ASP B 1 47 ? -10.773 -21.625 3.883 1 97.25 47 ASP B CA 1
ATOM 1668 C C . ASP B 1 47 ? -10.531 -20.422 4.793 1 97.25 47 ASP B C 1
ATOM 1670 O O . ASP B 1 47 ? -11.414 -20.016 5.547 1 97.25 47 ASP B O 1
ATOM 1674 N N . THR B 1 48 ? -9.328 -19.969 4.832 1 96.62 48 THR B N 1
ATOM 1675 C CA . THR B 1 48 ? -8.977 -18.766 5.586 1 96.62 48 THR B CA 1
ATOM 1676 C C . THR B 1 48 ? -8.445 -17.672 4.66 1 96.62 48 THR B C 1
ATOM 1678 O O . THR B 1 48 ? -7.922 -17.969 3.584 1 96.62 48 THR B O 1
ATOM 1681 N N . PRO B 1 49 ? -8.547 -16.453 4.984 1 95.94 49 PRO B N 1
ATOM 1682 C CA . PRO B 1 49 ? -8.078 -15.359 4.141 1 95.94 49 PRO B CA 1
ATOM 1683 C C . PRO B 1 49 ? -6.566 -15.391 3.916 1 95.94 49 PRO B C 1
ATOM 1685 O O . PRO B 1 49 ? -5.832 -15.961 4.73 1 95.94 49 PRO B O 1
ATOM 1688 N N . ILE B 1 50 ? -6.168 -14.766 2.771 1 97.12 50 ILE B N 1
ATOM 1689 C CA . ILE B 1 50 ? -4.762 -14.68 2.395 1 97.12 50 ILE B CA 1
ATOM 1690 C C . ILE B 1 50 ? -4.324 -13.219 2.348 1 97.12 50 ILE B C 1
ATOM 1692 O O . ILE B 1 50 ? -4.832 -12.438 1.535 1 97.12 50 ILE B O 1
ATOM 1696 N N . ALA B 1 51 ? -3.377 -12.828 3.201 1 95.88 51 ALA B N 1
ATOM 1697 C CA . ALA B 1 51 ? -2.754 -11.516 3.068 1 95.88 51 ALA B CA 1
ATOM 1698 C C . ALA B 1 51 ? -1.8 -11.477 1.879 1 95.88 51 ALA B C 1
ATOM 1700 O O . ALA B 1 51 ? -0.974 -12.375 1.709 1 95.88 51 ALA B O 1
ATOM 1701 N N . VAL B 1 52 ? -1.948 -10.414 1.072 1 97.19 52 VAL B N 1
ATOM 1702 C CA . VAL B 1 52 ? -1.121 -10.289 -0.123 1 97.19 52 VAL B CA 1
ATOM 1703 C C . VAL B 1 52 ? -0.487 -8.898 -0.17 1 97.19 52 VAL B C 1
ATOM 1705 O O . VAL B 1 52 ? -1.17 -7.891 0.028 1 97.19 52 VAL B O 1
ATOM 1708 N N . ASP B 1 53 ? 0.799 -8.859 -0.315 1 97.38 53 ASP B N 1
ATOM 1709 C CA . ASP B 1 53 ? 1.52 -7.613 -0.533 1 97.38 53 ASP B CA 1
ATOM 1710 C C . ASP B 1 53 ? 2.186 -7.594 -1.907 1 97.38 53 ASP B C 1
ATOM 1712 O O . ASP B 1 53 ? 2.949 -8.5 -2.244 1 97.38 53 ASP B O 1
ATOM 1716 N N . PHE B 1 54 ? 1.847 -6.559 -2.688 1 97.25 54 PHE B N 1
ATOM 1717 C CA . PHE B 1 54 ? 2.646 -6.211 -3.857 1 97.25 54 PHE B CA 1
ATOM 1718 C C . PHE B 1 54 ? 3.732 -5.207 -3.492 1 97.25 54 PHE B C 1
ATOM 1720 O O . PHE B 1 54 ? 3.463 -4.211 -2.822 1 97.25 54 PHE B O 1
ATOM 1727 N N . VAL B 1 55 ? 4.926 -5.512 -3.92 1 97.69 55 VAL B N 1
ATOM 1728 C CA . VAL B 1 55 ? 6.078 -4.727 -3.486 1 97.69 55 VAL B CA 1
ATOM 1729 C C . VAL B 1 55 ? 6.863 -4.25 -4.703 1 97.69 55 VAL B C 1
ATOM 1731 O O . VAL B 1 55 ? 7.504 -5.051 -5.391 1 97.69 55 VAL B O 1
ATOM 1734 N N . ALA B 1 56 ? 6.828 -2.932 -5.016 1 96.25 56 ALA B N 1
ATOM 1735 C CA . ALA B 1 56 ? 7.688 -2.312 -6.023 1 96.25 56 ALA B CA 1
ATOM 1736 C C . ALA B 1 56 ? 9.039 -1.922 -5.426 1 96.25 56 ALA B C 1
ATOM 1738 O O . ALA B 1 56 ? 9.102 -1.079 -4.527 1 96.25 56 ALA B O 1
ATOM 1739 N N . VAL B 1 57 ? 10.086 -2.531 -5.91 1 97.06 57 VAL B N 1
ATOM 1740 C CA . VAL B 1 57 ? 11.414 -2.342 -5.332 1 97.06 57 VAL B CA 1
ATOM 1741 C C . VAL B 1 57 ? 12.266 -1.486 -6.266 1 97.06 57 VAL B C 1
ATOM 1743 O O . VAL B 1 57 ? 12.492 -1.855 -7.418 1 97.06 57 VAL B O 1
ATOM 1746 N N . ARG B 1 58 ? 12.773 -0.424 -5.766 1 94.56 58 ARG B N 1
ATOM 1747 C CA . ARG B 1 58 ? 13.469 0.569 -6.578 1 94.56 58 ARG B CA 1
ATOM 1748 C C . ARG B 1 58 ? 14.922 0.167 -6.812 1 94.56 58 ARG B C 1
ATOM 1750 O O . ARG B 1 58 ? 15.469 0.395 -7.895 1 94.56 58 ARG B O 1
ATOM 1757 N N . GLU B 1 59 ? 15.555 -0.398 -5.82 1 95.81 59 GLU B N 1
ATOM 1758 C CA . GLU B 1 59 ? 16.984 -0.705 -5.879 1 95.81 59 GLU B CA 1
ATOM 1759 C C . GLU B 1 59 ? 17.219 -2.156 -6.285 1 95.81 59 GLU B C 1
ATOM 1761 O O . GLU B 1 59 ? 16.703 -3.076 -5.648 1 95.81 59 GLU B O 1
ATOM 1766 N N . PRO B 1 60 ? 18.109 -2.381 -7.211 1 96.56 60 PRO B N 1
ATOM 1767 C CA . PRO B 1 60 ? 18.344 -3.742 -7.699 1 96.56 60 PRO B CA 1
ATOM 1768 C C . PRO B 1 60 ? 18.906 -4.668 -6.617 1 96.56 60 PRO B C 1
ATOM 1770 O O . PRO B 1 60 ? 18.531 -5.844 -6.562 1 96.56 60 PRO B O 1
ATOM 1773 N N . GLU B 1 61 ? 19.766 -4.18 -5.836 1 97.62 61 GLU B N 1
ATOM 1774 C CA . GLU B 1 61 ? 20.344 -5.02 -4.785 1 97.62 61 GLU B CA 1
ATOM 1775 C C . GLU B 1 61 ? 19.266 -5.438 -3.779 1 97.62 61 GLU B C 1
ATOM 1777 O O . GLU B 1 61 ? 19.281 -6.574 -3.295 1 97.62 61 GLU B O 1
ATOM 1782 N N . LEU B 1 62 ? 18.438 -4.52 -3.469 1 98.06 62 LEU B N 1
ATOM 1783 C CA . LEU B 1 62 ? 17.344 -4.832 -2.559 1 98.06 62 LEU B CA 1
ATOM 1784 C C . LEU B 1 62 ? 16.359 -5.809 -3.199 1 98.06 62 LEU B C 1
ATOM 1786 O O . LEU B 1 62 ? 15.828 -6.691 -2.525 1 98.06 62 LEU B O 1
ATOM 1790 N N . LEU B 1 63 ? 16.094 -5.598 -4.496 1 97.94 63 LEU B N 1
ATOM 1791 C CA . LEU B 1 63 ? 15.258 -6.543 -5.223 1 97.94 63 LEU B CA 1
ATOM 1792 C C . LEU B 1 63 ? 15.812 -7.957 -5.117 1 97.94 63 LEU B C 1
ATOM 1794 O O . LEU B 1 63 ? 15.062 -8.914 -4.91 1 97.94 63 LEU B O 1
ATOM 1798 N N . LYS B 1 64 ? 17.109 -8.086 -5.27 1 98.25 64 LYS B N 1
ATOM 1799 C CA . LYS B 1 64 ? 17.766 -9.391 -5.129 1 98.25 64 LYS B CA 1
ATOM 1800 C C . LYS B 1 64 ? 17.531 -9.969 -3.736 1 98.25 64 LYS B C 1
ATOM 1802 O O . LYS B 1 64 ? 17.203 -11.148 -3.598 1 98.25 64 LYS B O 1
ATOM 1807 N N . LEU B 1 65 ? 17.703 -9.156 -2.736 1 98.38 65 LEU B N 1
ATOM 1808 C CA . LEU B 1 65 ? 17.484 -9.586 -1.36 1 98.38 65 LEU B CA 1
ATOM 1809 C C . LEU B 1 65 ? 16.047 -10.078 -1.163 1 98.38 65 LEU B C 1
ATOM 1811 O O . LEU B 1 65 ? 15.828 -11.18 -0.662 1 98.38 65 LEU B O 1
ATOM 1815 N N . PHE B 1 66 ? 15.07 -9.25 -1.555 1 98.69 66 PHE B N 1
ATOM 1816 C CA . PHE B 1 66 ? 13.664 -9.586 -1.36 1 98.69 66 PHE B CA 1
ATOM 1817 C C . PHE B 1 66 ? 13.281 -10.812 -2.178 1 98.69 66 PHE B C 1
ATOM 1819 O O . PHE B 1 66 ? 12.414 -11.594 -1.775 1 98.69 66 PHE B O 1
ATOM 1826 N N . SER B 1 67 ? 13.953 -11.047 -3.299 1 98.5 67 SER B N 1
ATOM 1827 C CA . SER B 1 67 ? 13.672 -12.195 -4.156 1 98.5 67 SER B CA 1
ATOM 1828 C C . SER B 1 67 ? 14.117 -13.492 -3.502 1 98.5 67 SER B C 1
ATOM 1830 O O . SER B 1 67 ? 13.758 -14.586 -3.959 1 98.5 67 SER B O 1
ATOM 1832 N N . GLY B 1 68 ? 14.859 -13.398 -2.455 1 98.5 68 GLY B N 1
ATOM 1833 C CA . GLY B 1 68 ? 15.305 -14.57 -1.721 1 98.5 68 GLY B CA 1
ATOM 1834 C C . GLY B 1 68 ? 14.469 -14.852 -0.483 1 98.5 68 GLY B C 1
ATOM 1835 O O . GLY B 1 68 ? 14.68 -15.852 0.2 1 98.5 68 GLY B O 1
ATOM 1836 N N . MET B 1 69 ? 13.508 -14.055 -0.228 1 98.69 69 MET B N 1
ATOM 1837 C CA . MET B 1 69 ? 12.68 -14.188 0.97 1 98.69 69 MET B CA 1
ATOM 1838 C C . MET B 1 69 ? 11.414 -14.984 0.674 1 98.69 69 MET B C 1
ATOM 1840 O O . MET B 1 69 ? 10.844 -14.867 -0.413 1 98.69 69 MET B O 1
ATOM 1844 N N . SER B 1 70 ? 11 -15.789 1.667 1 98.75 70 SER B N 1
ATOM 1845 C CA . SER B 1 70 ? 9.656 -16.359 1.611 1 98.75 70 SER B CA 1
ATOM 1846 C C . SER B 1 70 ? 8.602 -15.328 2.027 1 98.75 70 SER B C 1
ATOM 1848 O O . SER B 1 70 ? 8.93 -14.297 2.621 1 98.75 70 SER B O 1
ATOM 1850 N N . ALA B 1 71 ? 7.363 -15.68 1.728 1 98.75 71 ALA B N 1
ATOM 1851 C CA . ALA B 1 71 ? 6.27 -14.836 2.207 1 98.75 71 ALA B CA 1
ATOM 1852 C C . ALA B 1 71 ? 6.27 -14.75 3.73 1 98.75 71 ALA B C 1
ATOM 1854 O O . ALA B 1 71 ? 6.074 -13.68 4.297 1 98.75 71 ALA B O 1
ATOM 1855 N N . ARG B 1 72 ? 6.504 -15.852 4.336 1 98.38 72 ARG B N 1
ATOM 1856 C CA . ARG B 1 72 ? 6.551 -15.867 5.797 1 98.38 72 ARG B CA 1
ATOM 1857 C C . ARG B 1 72 ? 7.602 -14.891 6.316 1 98.38 72 ARG B C 1
ATOM 1859 O O . ARG B 1 72 ? 7.34 -14.133 7.254 1 98.38 72 ARG B O 1
ATOM 1866 N N . GLN B 1 73 ? 8.781 -14.922 5.801 1 98.56 73 GLN B N 1
ATOM 1867 C CA . GLN B 1 73 ? 9.844 -14 6.199 1 98.56 73 GLN B CA 1
ATOM 1868 C C . GLN B 1 73 ? 9.438 -12.555 5.949 1 98.56 73 GLN B C 1
ATOM 1870 O O . GLN B 1 73 ? 9.625 -11.695 6.816 1 98.56 73 GLN B O 1
ATOM 1875 N N . TRP B 1 74 ? 8.891 -12.25 4.785 1 98.5 74 TRP B N 1
ATOM 1876 C CA . TRP B 1 74 ? 8.469 -10.898 4.434 1 98.5 74 TRP B CA 1
ATOM 1877 C C . TRP B 1 74 ? 7.484 -10.352 5.465 1 98.5 74 TRP B C 1
ATOM 1879 O O . TRP B 1 74 ? 7.691 -9.266 6.02 1 98.5 74 TRP B O 1
ATOM 1889 N N . PHE B 1 75 ? 6.453 -11.102 5.738 1 96.62 75 PHE B N 1
ATOM 1890 C CA . PHE B 1 75 ? 5.383 -10.602 6.598 1 96.62 75 PHE B CA 1
ATOM 1891 C C . PHE B 1 75 ? 5.855 -10.484 8.039 1 96.62 75 PHE B C 1
ATOM 1893 O O . PHE B 1 75 ? 5.359 -9.648 8.797 1 96.62 75 PHE B O 1
ATOM 1900 N N . ALA B 1 76 ? 6.879 -11.266 8.391 1 96.81 76 ALA B N 1
ATOM 1901 C CA . ALA B 1 76 ? 7.445 -11.188 9.734 1 96.81 76 ALA B CA 1
ATOM 1902 C C . ALA B 1 76 ? 8.32 -9.945 9.891 1 96.81 76 ALA B C 1
ATOM 1904 O O . ALA B 1 76 ? 8.414 -9.375 10.977 1 96.81 76 ALA B O 1
ATOM 1905 N N . GLU B 1 77 ? 8.953 -9.5 8.797 1 96.94 77 GLU B N 1
ATOM 1906 C CA . GLU B 1 77 ? 10.016 -8.5 8.914 1 96.94 77 GLU B CA 1
ATOM 1907 C C . GLU B 1 77 ? 9.625 -7.191 8.242 1 96.94 77 GLU B C 1
ATOM 1909 O O . GLU B 1 77 ? 10.336 -6.188 8.367 1 96.94 77 GLU B O 1
ATOM 1914 N N . ARG B 1 78 ? 8.562 -7.102 7.59 1 94.19 78 ARG B N 1
ATOM 1915 C CA . ARG B 1 78 ? 8.273 -6.012 6.66 1 94.19 78 ARG B CA 1
ATOM 1916 C C . ARG B 1 78 ? 8.281 -4.668 7.375 1 94.19 78 ARG B C 1
ATOM 1918 O O . ARG B 1 78 ? 8.711 -3.66 6.809 1 94.19 78 ARG B O 1
ATOM 1925 N N . ASP B 1 79 ? 7.801 -4.582 8.617 1 90.31 79 ASP B N 1
ATOM 1926 C CA . ASP B 1 79 ? 7.848 -3.301 9.312 1 90.31 79 ASP B CA 1
ATOM 1927 C C . ASP B 1 79 ? 9.289 -2.873 9.578 1 90.31 79 ASP B C 1
ATOM 1929 O O . ASP B 1 79 ? 9.633 -1.697 9.43 1 90.31 79 ASP B O 1
ATOM 1933 N N . GLN B 1 80 ? 10.094 -3.848 9.945 1 93 80 GLN B N 1
ATOM 1934 C CA . GLN B 1 80 ? 11.508 -3.557 10.164 1 93 80 GLN B CA 1
ATOM 1935 C C . GLN B 1 80 ? 12.203 -3.193 8.852 1 93 80 GLN B C 1
ATOM 1937 O O . GLN B 1 80 ? 13.047 -2.297 8.82 1 93 80 GLN B O 1
ATOM 1942 N N . LEU B 1 81 ? 11.875 -3.924 7.793 1 96.19 81 LEU B N 1
ATOM 1943 C CA . LEU B 1 81 ? 12.461 -3.643 6.484 1 96.19 81 LEU B CA 1
ATOM 1944 C C . LEU B 1 81 ? 12.109 -2.232 6.023 1 96.19 81 LEU B C 1
ATOM 1946 O O . LEU B 1 81 ? 12.945 -1.541 5.434 1 96.19 81 LEU B O 1
ATOM 1950 N N . ARG B 1 82 ? 10.898 -1.839 6.258 1 92.56 82 ARG B N 1
ATOM 1951 C CA . ARG B 1 82 ? 10.453 -0.49 5.922 1 92.56 82 ARG B CA 1
ATOM 1952 C C . ARG B 1 82 ? 11.297 0.559 6.637 1 92.56 82 ARG B C 1
ATOM 1954 O O . ARG B 1 82 ? 11.656 1.582 6.051 1 92.56 82 ARG B O 1
ATOM 1961 N N . LEU B 1 83 ? 11.633 0.33 7.832 1 89 83 LEU B N 1
ATOM 1962 C CA . LEU B 1 83 ? 12.461 1.248 8.609 1 89 83 LEU B CA 1
ATOM 1963 C C . LEU B 1 83 ? 13.891 1.267 8.078 1 89 83 LEU B C 1
ATOM 1965 O O . LEU B 1 83 ? 14.508 2.332 7.977 1 89 83 LEU B O 1
ATOM 1969 N N . ASP B 1 84 ? 14.352 0.094 7.68 1 93.88 84 ASP B N 1
ATOM 1970 C CA . ASP B 1 84 ? 15.75 -0.043 7.285 1 93.88 84 ASP B CA 1
ATOM 1971 C C . ASP B 1 84 ? 15.984 0.531 5.891 1 93.88 84 ASP B C 1
ATOM 1973 O O . ASP B 1 84 ? 17.047 1.111 5.621 1 93.88 84 ASP B O 1
ATOM 1977 N N . TYR B 1 85 ? 14.961 0.387 5.039 1 93.94 85 TYR B N 1
ATOM 1978 C CA . TYR B 1 85 ? 15.242 0.685 3.641 1 93.94 85 TYR B CA 1
ATOM 1979 C C . TYR B 1 85 ? 14.422 1.871 3.156 1 93.94 85 TYR B C 1
ATOM 1981 O O . TYR B 1 85 ? 14.641 2.379 2.055 1 93.94 85 TYR B O 1
ATOM 1989 N N . ARG B 1 86 ? 13.445 2.314 3.998 1 86.31 86 ARG B N 1
ATOM 1990 C CA . ARG B 1 86 ? 12.766 3.598 3.855 1 86.31 86 ARG B CA 1
ATOM 1991 C C . ARG B 1 86 ? 12.109 3.721 2.484 1 86.31 86 ARG B C 1
ATOM 1993 O O . ARG B 1 86 ? 11.25 2.914 2.131 1 86.31 86 ARG B O 1
ATOM 2000 N N . GLN B 1 87 ? 12.703 4.527 1.473 1 85.25 87 GLN B N 1
ATOM 2001 C CA . GLN B 1 87 ? 12.047 4.828 0.202 1 85.25 87 GLN B CA 1
ATOM 2002 C C . GLN B 1 87 ? 12.539 3.895 -0.901 1 85.25 87 GLN B C 1
ATOM 2004 O O . GLN B 1 87 ? 12.297 4.141 -2.084 1 85.25 87 GLN B O 1
ATOM 2009 N N . ALA B 1 88 ? 13.141 2.879 -0.457 1 93.19 88 ALA B N 1
ATOM 2010 C CA . ALA B 1 88 ? 13.75 2.006 -1.461 1 93.19 88 ALA B CA 1
ATOM 2011 C C . ALA B 1 88 ? 12.719 1.038 -2.037 1 93.19 88 ALA B C 1
ATOM 2013 O O . ALA B 1 88 ? 13.016 0.296 -2.977 1 93.19 88 ALA B O 1
ATOM 2014 N N . PHE B 1 89 ? 11.484 1.042 -1.419 1 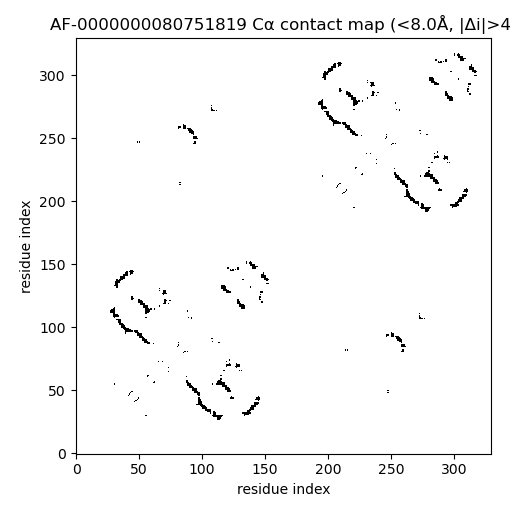94.38 89 PHE B N 1
ATOM 2015 C CA . PHE B 1 89 ? 10.398 0.235 -1.975 1 94.38 89 PHE B CA 1
ATOM 2016 C C . PHE B 1 89 ? 9.047 0.784 -1.554 1 94.38 89 PHE B C 1
ATOM 2018 O O . PHE B 1 89 ? 8.953 1.6 -0.634 1 94.38 89 PHE B O 1
ATOM 2025 N N . SER B 1 90 ? 7.973 0.411 -2.322 1 92.75 90 SER B N 1
ATOM 2026 C CA . SER B 1 90 ? 6.578 0.731 -2.037 1 92.75 90 SER B CA 1
ATOM 2027 C C . SER B 1 90 ? 5.73 -0.531 -1.949 1 92.75 90 SER B C 1
ATOM 2029 O O . SER B 1 90 ? 5.992 -1.513 -2.648 1 92.75 90 SER B O 1
ATOM 2031 N N . VAL B 1 91 ? 4.699 -0.425 -1.05 1 95.31 91 VAL B N 1
ATOM 2032 C CA . VAL B 1 91 ? 3.881 -1.612 -0.83 1 95.31 91 VAL B CA 1
ATOM 2033 C C . VAL B 1 91 ? 2.406 -1.265 -1.011 1 95.31 91 VAL B C 1
ATOM 2035 O O . VAL B 1 91 ? 1.946 -0.218 -0.547 1 95.31 91 VAL B O 1
ATOM 2038 N N . TRP B 1 92 ? 1.729 -2.088 -1.738 1 93.75 92 TRP B N 1
ATOM 2039 C CA . TRP B 1 92 ? 0.271 -2.154 -1.729 1 93.75 92 TRP B CA 1
ATOM 2040 C C . TRP B 1 92 ? -0.21 -3.508 -1.219 1 93.75 92 TRP B C 1
ATOM 2042 O O . TRP B 1 92 ? 0.174 -4.551 -1.753 1 93.75 92 TRP B O 1
ATOM 2052 N N . GLY B 1 93 ? -1.03 -3.439 -0.197 1 93 93 GLY B N 1
ATOM 2053 C CA . GLY B 1 93 ? -1.476 -4.664 0.451 1 93 93 GLY B CA 1
ATOM 2054 C C . GLY B 1 93 ? -2.986 -4.793 0.507 1 93 93 GLY B C 1
ATOM 2055 O O . GLY B 1 93 ? -3.695 -3.793 0.626 1 93 93 GLY B O 1
ATOM 2056 N N . LEU B 1 94 ? -3.455 -6.062 0.436 1 91.69 94 LEU B N 1
ATOM 2057 C CA . LEU B 1 94 ? -4.871 -6.383 0.575 1 91.69 94 LEU B CA 1
ATOM 2058 C C . LEU B 1 94 ? -5.055 -7.77 1.188 1 91.69 94 LEU B C 1
ATOM 2060 O O . LEU B 1 94 ? -4.098 -8.531 1.3 1 91.69 94 LEU B O 1
ATOM 2064 N N . GLU B 1 95 ? -6.254 -8.047 1.669 1 93.44 95 GLU B N 1
ATOM 2065 C CA . GLU B 1 95 ? -6.664 -9.367 2.139 1 93.44 95 GLU B CA 1
ATOM 2066 C C . GLU B 1 95 ? -7.66 -10.008 1.18 1 93.44 95 GLU B C 1
ATOM 2068 O O . GLU B 1 95 ? -8.672 -9.398 0.826 1 93.44 95 GLU B O 1
ATOM 2073 N N . LEU B 1 96 ? -7.297 -11.258 0.75 1 95.62 96 LEU B N 1
ATOM 2074 C CA . LEU B 1 96 ? -8.164 -11.992 -0.166 1 95.62 96 LEU B CA 1
ATOM 2075 C C . LEU B 1 96 ? -8.969 -13.055 0.578 1 95.62 96 LEU B C 1
ATOM 2077 O O . LEU B 1 96 ? -8.422 -13.766 1.424 1 95.62 96 LEU B O 1
ATOM 2081 N N . VAL B 1 97 ? -10.188 -13.172 0.177 1 95.31 97 VAL B N 1
ATOM 2082 C CA . VAL B 1 97 ? -11.078 -14.141 0.806 1 95.31 97 VAL B CA 1
ATOM 2083 C C . VAL B 1 97 ? -11.336 -15.305 -0.15 1 95.31 97 VAL B C 1
ATOM 2085 O O . VAL B 1 97 ? -11.484 -15.102 -1.357 1 95.31 97 VAL B O 1
ATOM 2088 N N . PRO B 1 98 ? -11.336 -16.562 0.42 1 97.44 98 PRO B N 1
ATOM 2089 C CA . PRO B 1 98 ? -11.641 -17.719 -0.424 1 97.44 98 PRO B CA 1
ATOM 2090 C C . PRO B 1 98 ? -12.891 -17.516 -1.27 1 97.44 98 PRO B C 1
ATOM 2092 O O . PRO B 1 98 ? -13.922 -17.062 -0.761 1 97.44 98 PRO B O 1
ATOM 2095 N N . GLY B 1 99 ? -12.812 -17.828 -2.545 1 97.69 99 GLY B N 1
ATOM 2096 C CA . GLY B 1 99 ? -13.93 -17.719 -3.471 1 97.69 99 GLY B CA 1
ATOM 2097 C C . GLY B 1 99 ? -14.047 -16.328 -4.094 1 97.69 99 GLY B C 1
ATOM 2098 O O . GLY B 1 99 ? -14.891 -16.109 -4.965 1 97.69 99 GLY B O 1
ATOM 2099 N N . GLN B 1 100 ? -13.188 -15.398 -3.736 1 95.81 100 GLN B N 1
ATOM 2100 C CA . GLN B 1 100 ? -13.281 -14.008 -4.168 1 95.81 100 GLN B CA 1
ATOM 2101 C C . GLN B 1 100 ? -12.656 -13.82 -5.551 1 95.81 100 GLN B C 1
ATOM 2103 O O . GLN B 1 100 ? -11.688 -14.492 -5.895 1 95.81 100 GLN B O 1
ATOM 2108 N N . PHE B 1 101 ? -13.289 -12.953 -6.328 1 95.31 101 PHE B N 1
ATOM 2109 C CA . PHE B 1 101 ? -12.766 -12.523 -7.625 1 95.31 101 PHE B CA 1
ATOM 2110 C C . PHE B 1 101 ? -12.68 -11.008 -7.699 1 95.31 101 PHE B C 1
ATOM 2112 O O . PHE B 1 101 ? -13.672 -10.312 -7.48 1 95.31 101 PHE B O 1
ATOM 2119 N N . LEU B 1 102 ? -11.438 -10.508 -7.945 1 93.56 102 LEU B N 1
ATOM 2120 C CA . LEU B 1 102 ? -11.234 -9.062 -8.039 1 93.56 102 LEU B CA 1
ATOM 2121 C C . LEU B 1 102 ? -10.562 -8.695 -9.352 1 93.56 102 LEU B C 1
ATOM 2123 O O . LEU B 1 102 ? -9.656 -9.398 -9.812 1 93.56 102 LEU B O 1
ATOM 2127 N N . GLU B 1 103 ? -10.992 -7.527 -9.93 1 92.81 103 GLU B N 1
ATOM 2128 C CA . GLU B 1 103 ? -10.367 -6.969 -11.125 1 92.81 103 GLU B CA 1
ATOM 2129 C C . GLU B 1 103 ? -9.977 -5.508 -10.914 1 92.81 103 GLU B C 1
ATOM 2131 O O . GLU B 1 103 ? -10.797 -4.699 -10.469 1 92.81 103 GLU B O 1
ATOM 2136 N N . PHE B 1 104 ? -8.781 -5.25 -11.203 1 90.06 104 PHE B N 1
ATOM 2137 C CA . PHE B 1 104 ? -8.266 -3.887 -11.195 1 90.06 104 PHE B CA 1
ATOM 2138 C C . PHE B 1 104 ? -7.902 -3.439 -12.609 1 90.06 104 PHE B C 1
ATOM 2140 O O . PHE B 1 104 ? -6.941 -3.939 -13.195 1 90.06 104 PHE B O 1
ATOM 2147 N N . GLU B 1 105 ? -8.617 -2.465 -13.125 1 90.31 105 GLU B N 1
ATOM 2148 C CA . GLU B 1 105 ? -8.312 -1.922 -14.445 1 90.31 105 GLU B CA 1
ATOM 2149 C C . GLU B 1 105 ? -7.02 -1.118 -14.43 1 90.31 105 GLU B C 1
ATOM 2151 O O . GLU B 1 105 ? -6.328 -1.02 -15.445 1 90.31 105 GLU B O 1
ATOM 2156 N N . ARG B 1 106 ? -6.832 -0.54 -13.297 1 88.94 106 ARG B N 1
ATOM 2157 C CA . ARG B 1 106 ? -5.555 0.122 -13.062 1 88.94 106 ARG B CA 1
ATOM 2158 C C . ARG B 1 106 ? -4.887 -0.41 -11.797 1 88.94 106 ARG B C 1
ATOM 2160 O O . ARG B 1 106 ? -5.441 -0.294 -10.695 1 88.94 106 ARG B O 1
ATOM 2167 N N . PHE B 1 107 ? -3.75 -0.988 -12.055 1 92.5 107 PHE B N 1
ATOM 2168 C CA . PHE B 1 107 ? -2.984 -1.505 -10.93 1 92.5 107 PHE B CA 1
ATOM 2169 C C . PHE B 1 107 ? -2.479 -0.366 -10.055 1 92.5 107 PHE B C 1
ATOM 2171 O O . PHE B 1 107 ? -1.849 0.572 -10.547 1 92.5 107 PHE B O 1
ATOM 2178 N N . PRO B 1 108 ? -2.645 -0.491 -8.711 1 90.56 108 PRO B N 1
ATOM 2179 C CA . PRO B 1 108 ? -2.367 0.649 -7.84 1 90.56 108 PRO B CA 1
ATOM 2180 C C . PRO B 1 108 ? -0.916 1.117 -7.922 1 90.56 108 PRO B C 1
ATOM 2182 O O . PRO B 1 108 ? -0.645 2.318 -7.848 1 90.56 108 PRO B O 1
ATOM 2185 N N . LEU B 1 109 ? 0.065 0.284 -8.156 1 93.44 109 LEU B N 1
ATOM 2186 C CA . LEU B 1 109 ? 1.471 0.677 -8.156 1 93.44 109 LEU B CA 1
ATOM 2187 C C . LEU B 1 109 ? 1.978 0.899 -9.57 1 93.44 109 LEU B C 1
ATOM 2189 O O . LEU B 1 109 ? 3.182 1.055 -9.789 1 93.44 109 LEU B O 1
ATOM 2193 N N . SER B 1 110 ? 1.049 0.869 -10.539 1 92.38 110 SER B N 1
ATOM 2194 C CA . SER B 1 110 ? 1.458 1.075 -11.922 1 92.38 110 SER B CA 1
ATOM 2195 C C . SER B 1 110 ? 2.266 2.359 -12.078 1 92.38 110 SER B C 1
ATOM 2197 O O . SER B 1 110 ? 1.893 3.402 -11.531 1 92.38 110 SER B O 1
ATOM 2199 N N . GLY B 1 111 ? 3.43 2.234 -12.781 1 89.5 111 GLY B N 1
ATOM 2200 C CA . GLY B 1 111 ? 4.234 3.408 -13.086 1 89.5 111 GLY B CA 1
ATOM 2201 C C . GLY B 1 111 ? 5.168 3.797 -11.953 1 89.5 111 GLY B C 1
ATOM 2202 O O . GLY B 1 111 ? 6.043 4.652 -12.133 1 89.5 111 GLY B O 1
ATOM 2203 N N . THR B 1 112 ? 5.02 3.312 -10.797 1 88.94 112 THR B N 1
ATOM 2204 C CA . THR B 1 112 ? 5.914 3.59 -9.68 1 88.94 112 THR B CA 1
ATOM 2205 C C . THR B 1 112 ? 7.352 3.229 -10.039 1 88.94 112 THR B C 1
ATOM 2207 O O . THR B 1 112 ? 7.613 2.148 -10.578 1 88.94 112 THR B O 1
ATOM 2210 N N . PRO B 1 113 ? 8.242 4.168 -9.773 1 89.44 113 PRO B N 1
ATOM 2211 C CA . PRO B 1 113 ? 9.641 3.83 -10.055 1 89.44 113 PRO B CA 1
ATOM 2212 C C . PRO B 1 113 ? 10.094 2.557 -9.344 1 89.44 113 PRO B C 1
ATOM 2214 O O . PRO B 1 113 ? 9.953 2.443 -8.117 1 89.44 113 PRO B O 1
ATOM 2217 N N . ALA B 1 114 ? 10.617 1.606 -10.141 1 94.12 114 ALA B N 1
ATOM 2218 C CA . ALA B 1 114 ? 11.008 0.324 -9.555 1 94.12 114 ALA B CA 1
ATOM 2219 C C . ALA B 1 114 ? 11.906 -0.46 -10.508 1 94.12 114 ALA B C 1
ATOM 2221 O O . ALA B 1 114 ? 11.742 -0.382 -11.727 1 94.12 114 ALA B O 1
ATOM 2222 N N . ALA B 1 115 ? 12.867 -1.163 -9.883 1 96.06 115 ALA B N 1
ATOM 2223 C CA . ALA B 1 115 ? 13.68 -2.131 -10.617 1 96.06 115 ALA B CA 1
ATOM 2224 C C . ALA B 1 115 ? 12.914 -3.438 -10.828 1 96.06 115 ALA B C 1
ATOM 2226 O O . ALA B 1 115 ? 13.273 -4.238 -11.695 1 96.06 115 ALA B O 1
ATOM 2227 N N . GLY B 1 116 ? 11.891 -3.662 -9.992 1 96.81 116 GLY B N 1
ATOM 2228 C CA . GLY B 1 116 ? 11.086 -4.863 -10.117 1 96.81 116 GLY B CA 1
ATOM 2229 C C . GLY B 1 116 ? 9.867 -4.867 -9.219 1 96.81 116 GLY B C 1
ATOM 2230 O O . GLY B 1 116 ? 9.719 -3.986 -8.367 1 96.81 116 GLY B O 1
ATOM 2231 N N . LEU B 1 117 ? 8.992 -5.848 -9.516 1 97.75 117 LEU B N 1
ATOM 2232 C CA . LEU B 1 117 ? 7.746 -6.027 -8.781 1 97.75 117 LEU B CA 1
ATOM 2233 C C . LEU B 1 117 ? 7.621 -7.453 -8.266 1 97.75 117 LEU B C 1
ATOM 2235 O O . LEU B 1 117 ? 7.742 -8.414 -9.031 1 97.75 117 LEU B O 1
ATOM 2239 N N . LEU B 1 118 ? 7.441 -7.551 -6.945 1 98.38 118 LEU B N 1
ATOM 2240 C CA . LEU B 1 118 ? 7.215 -8.836 -6.301 1 98.38 118 LEU B CA 1
ATOM 2241 C C . LEU B 1 118 ? 5.82 -8.906 -5.691 1 98.38 118 LEU B C 1
ATOM 2243 O O . LEU B 1 118 ? 5.23 -7.871 -5.363 1 98.38 118 LEU B O 1
ATOM 2247 N N . VAL B 1 119 ? 5.266 -10.117 -5.586 1 98.62 119 VAL B N 1
ATOM 2248 C CA . VAL B 1 119 ? 4.062 -10.352 -4.797 1 98.62 119 VAL B CA 1
ATOM 2249 C C . VAL B 1 119 ? 4.32 -11.461 -3.777 1 98.62 119 VAL B C 1
ATOM 2251 O O . VAL B 1 119 ? 4.938 -12.477 -4.102 1 98.62 119 VAL B O 1
ATOM 2254 N N . PHE B 1 120 ? 3.98 -11.172 -2.533 1 98.75 120 PHE B N 1
ATOM 2255 C CA . PHE B 1 120 ? 4.02 -12.133 -1.438 1 98.75 120 PHE B CA 1
ATOM 2256 C C . PHE B 1 120 ? 2.611 -12.492 -0.979 1 98.75 120 PHE B C 1
ATOM 2258 O O . PHE B 1 120 ? 1.783 -11.602 -0.754 1 98.75 120 PHE B O 1
ATOM 2265 N N . ALA B 1 121 ? 2.328 -13.758 -0.882 1 98.69 121 ALA B N 1
ATOM 2266 C CA . ALA B 1 121 ? 1.049 -14.242 -0.373 1 98.69 121 ALA B CA 1
ATOM 2267 C C . ALA B 1 121 ? 1.241 -15.07 0.893 1 98.69 121 ALA B C 1
ATOM 2269 O O . ALA B 1 121 ? 1.989 -16.047 0.892 1 98.69 121 ALA B O 1
ATOM 2270 N N . SER B 1 122 ? 0.52 -14.711 1.914 1 98 122 SER B N 1
ATOM 2271 C CA . SER B 1 122 ? 0.705 -15.344 3.217 1 98 122 SER B CA 1
ATOM 2272 C C . SER B 1 122 ? -0.17 -16.578 3.361 1 98 122 SER B C 1
ATOM 2274 O O . SER B 1 122 ? -1.198 -16.547 4.043 1 98 122 SER B O 1
ATOM 2276 N N . TYR B 1 123 ? 0.311 -17.703 2.9 1 98.31 123 TYR B N 1
ATOM 2277 C CA . TYR B 1 123 ? -0.357 -19 3.031 1 98.31 123 TYR B CA 1
ATOM 2278 C C . TYR B 1 123 ? -0.008 -19.656 4.359 1 98.31 123 TYR B C 1
ATOM 2280 O O . TYR B 1 123 ? 1.104 -19.5 4.867 1 98.31 123 TYR B O 1
ATOM 2288 N N . ASN B 1 124 ? -0.941 -20.438 4.836 1 97.88 124 ASN B N 1
ATOM 2289 C CA . ASN B 1 124 ? -0.681 -21.297 5.98 1 97.88 124 ASN B CA 1
ATOM 2290 C C . ASN B 1 124 ? 0.25 -22.453 5.613 1 97.88 124 ASN B C 1
ATOM 2292 O O . ASN B 1 124 ? 1.064 -22.875 6.434 1 97.88 124 ASN B O 1
ATOM 2296 N N . ALA B 1 125 ? 0.131 -22.984 4.387 1 98.06 125 ALA B N 1
ATOM 2297 C CA . ALA B 1 125 ? 0.981 -24.078 3.912 1 98.06 125 ALA B CA 1
ATOM 2298 C C . ALA B 1 125 ? 2.436 -23.625 3.801 1 98.06 125 ALA B C 1
ATOM 2300 O O . ALA B 1 125 ? 2.711 -22.469 3.516 1 98.06 125 ALA B O 1
ATOM 2301 N N . PRO B 1 126 ? 3.277 -24.578 4.09 1 97.81 126 PRO B N 1
ATOM 2302 C CA . PRO B 1 126 ? 4.68 -24.219 3.875 1 97.81 126 PRO B CA 1
ATOM 2303 C C . PRO B 1 126 ? 5.004 -23.953 2.408 1 97.81 126 PRO B C 1
ATOM 2305 O O . PRO B 1 126 ? 4.402 -24.562 1.519 1 97.81 126 PRO B O 1
ATOM 2308 N N . GLY B 1 127 ? 5.914 -23.109 2.143 1 98.06 127 GLY B N 1
ATOM 2309 C CA . GLY B 1 127 ? 6.348 -22.781 0.797 1 98.06 127 GLY B CA 1
ATOM 2310 C C . GLY B 1 127 ? 6.875 -21.359 0.679 1 98.06 127 GLY B C 1
ATOM 2311 O O . GLY B 1 127 ? 6.809 -20.578 1.638 1 98.06 127 GLY B O 1
ATOM 2312 N N . VAL B 1 128 ? 7.426 -21.016 -0.516 1 98.19 128 VAL B N 1
ATOM 2313 C CA . VAL B 1 128 ? 8.008 -19.703 -0.776 1 98.19 128 VAL B CA 1
ATOM 2314 C C . VAL B 1 128 ? 6.902 -18.672 -0.909 1 98.19 128 VAL B C 1
ATOM 2316 O O . VAL B 1 128 ? 6.977 -17.594 -0.3 1 98.19 128 VAL B O 1
ATOM 2319 N N . HIS B 1 129 ? 5.785 -18.922 -1.728 1 98.75 129 HIS B N 1
ATOM 2320 C CA . HIS B 1 129 ? 4.586 -18.125 -1.934 1 98.75 129 HIS B CA 1
ATOM 2321 C C . HIS B 1 129 ? 4.938 -16.703 -2.365 1 98.75 129 HIS B C 1
ATOM 2323 O O . HIS B 1 129 ? 4.398 -15.734 -1.828 1 98.75 129 HIS B O 1
ATOM 2329 N N . ARG B 1 130 ? 5.918 -16.609 -3.203 1 98.69 130 ARG B N 1
ATOM 2330 C CA . ARG B 1 130 ? 6.391 -15.383 -3.826 1 98.69 130 ARG B CA 1
ATOM 2331 C C . ARG B 1 130 ? 6.496 -15.539 -5.34 1 98.69 130 ARG B C 1
ATOM 2333 O O . ARG B 1 130 ? 6.973 -16.562 -5.828 1 98.69 130 ARG B O 1
ATOM 2340 N N . LEU B 1 131 ? 6.102 -14.477 -6.043 1 97.44 131 LEU B N 1
ATOM 2341 C CA . LEU B 1 131 ? 6.324 -14.422 -7.484 1 97.44 131 LEU B CA 1
ATOM 2342 C C . LEU B 1 131 ? 6.938 -13.086 -7.887 1 97.44 131 LEU B C 1
ATOM 2344 O O . LEU B 1 131 ? 6.691 -12.062 -7.238 1 97.44 131 LEU B O 1
ATOM 2348 N N . ARG B 1 132 ? 7.75 -13.109 -8.875 1 95.94 132 ARG B N 1
ATOM 2349 C CA . ARG B 1 132 ? 8.195 -11.891 -9.547 1 95.94 132 ARG B CA 1
ATOM 2350 C C . ARG B 1 132 ? 7.312 -11.57 -10.742 1 95.94 132 ARG B C 1
ATOM 2352 O O . ARG B 1 132 ? 7 -12.453 -11.547 1 95.94 132 ARG B O 1
ATOM 2359 N N . LEU B 1 133 ? 6.848 -10.336 -10.891 1 94.94 133 LEU B N 1
ATOM 2360 C CA . LEU B 1 133 ? 5.875 -9.953 -11.906 1 94.94 133 LEU B CA 1
ATOM 2361 C C . LEU B 1 133 ? 6.465 -8.938 -12.875 1 94.94 133 LEU B C 1
ATOM 2363 O O . LEU B 1 133 ? 5.734 -8.156 -13.492 1 94.94 133 LEU B O 1
ATOM 2367 N N . ASP B 1 134 ? 7.633 -8.695 -13.258 1 83.56 134 ASP B N 1
ATOM 2368 C CA . ASP B 1 134 ? 8.32 -7.621 -13.961 1 83.56 134 ASP B CA 1
ATOM 2369 C C . ASP B 1 134 ? 7.98 -7.637 -15.453 1 83.56 134 ASP B C 1
ATOM 2371 O O . ASP B 1 134 ? 8.039 -6.602 -16.125 1 83.56 134 ASP B O 1
ATOM 2375 N N . GLU B 1 135 ? 7.57 -8.555 -16.031 1 79 135 GLU B N 1
ATOM 2376 C CA . GLU B 1 135 ? 7.574 -8.625 -17.484 1 79 135 GLU B CA 1
ATOM 2377 C C . GLU B 1 135 ? 6.152 -8.641 -18.047 1 79 135 GLU B C 1
ATOM 2379 O O . GLU B 1 135 ? 5.945 -8.945 -19.219 1 79 135 GLU B O 1
ATOM 2384 N N . MET B 1 136 ? 5.266 -8.156 -17.266 1 85.69 136 MET B N 1
ATOM 2385 C CA . MET B 1 136 ? 3.893 -8.312 -17.719 1 85.69 136 MET B CA 1
ATOM 2386 C C . MET B 1 136 ? 3.111 -7.012 -17.547 1 85.69 136 MET B C 1
ATOM 2388 O O . MET B 1 136 ? 3.268 -6.32 -16.547 1 85.69 136 MET B O 1
ATOM 2392 N N . SER B 1 137 ? 2.324 -6.723 -18.578 1 92.75 137 SER B N 1
ATOM 2393 C CA . SER B 1 137 ? 1.456 -5.555 -18.484 1 92.75 137 SER B CA 1
ATOM 2394 C C . SER B 1 137 ? 0.089 -5.93 -17.922 1 92.75 137 SER B C 1
ATOM 2396 O O . SER B 1 137 ? -0.645 -5.066 -17.422 1 92.75 137 SER B O 1
ATOM 2398 N N . VAL B 1 138 ? -0.305 -7.156 -18.156 1 94.31 138 VAL B N 1
ATOM 2399 C CA . VAL B 1 138 ? -1.542 -7.703 -17.609 1 94.31 138 VAL B CA 1
ATOM 2400 C C . VAL B 1 138 ? -1.258 -9.031 -16.922 1 94.31 138 VAL B C 1
ATOM 2402 O O . VAL B 1 138 ? -0.587 -9.898 -17.484 1 94.31 138 VAL B O 1
ATOM 2405 N N . VAL B 1 139 ? -1.758 -9.141 -15.68 1 95.69 139 VAL B N 1
ATOM 2406 C CA . VAL B 1 139 ? -1.493 -10.367 -14.938 1 95.69 139 VAL B CA 1
ATOM 2407 C C . VAL B 1 139 ? -2.797 -10.906 -14.352 1 95.69 139 VAL B C 1
ATOM 2409 O O . VAL B 1 139 ? -3.639 -10.141 -13.875 1 95.69 139 VAL B O 1
ATOM 2412 N N . GLN B 1 140 ? -2.961 -12.18 -14.492 1 96.44 140 GLN B N 1
ATOM 2413 C CA . GLN B 1 140 ? -3.961 -12.914 -13.727 1 96.44 140 GLN B CA 1
ATOM 2414 C C . GLN B 1 140 ? -3.301 -13.844 -12.711 1 96.44 140 GLN B C 1
ATOM 2416 O O . GLN B 1 140 ? -2.514 -14.719 -13.086 1 96.44 140 GLN B O 1
ATOM 2421 N N . LEU B 1 141 ? -3.609 -13.633 -11.469 1 97.94 141 LEU B N 1
ATOM 2422 C CA . LEU B 1 141 ? -3.123 -14.5 -10.398 1 97.94 141 LEU B CA 1
ATOM 2423 C C . LEU B 1 141 ? -4.25 -15.375 -9.852 1 97.94 141 LEU B C 1
ATOM 2425 O O . LEU B 1 141 ? -5.332 -14.875 -9.539 1 97.94 141 LEU B O 1
ATOM 2429 N N . ARG B 1 142 ? -3.979 -16.609 -9.766 1 98.19 142 ARG B N 1
ATOM 2430 C CA . ARG B 1 142 ? -4.895 -17.547 -9.133 1 98.19 142 ARG B CA 1
ATOM 2431 C C . ARG B 1 142 ? -4.34 -18.031 -7.797 1 98.19 142 ARG B C 1
ATOM 2433 O O . ARG B 1 142 ? -3.219 -18.531 -7.734 1 98.19 142 ARG B O 1
ATOM 2440 N N . PHE B 1 143 ? -5.172 -17.906 -6.809 1 98.56 143 PHE B N 1
ATOM 2441 C CA . PHE B 1 143 ? -4.82 -18.375 -5.477 1 98.56 143 PHE B CA 1
ATOM 2442 C C . PHE B 1 143 ? -5.504 -19.703 -5.168 1 98.56 143 PHE B C 1
ATOM 2444 O O . PHE B 1 143 ? -6.691 -19.734 -4.855 1 98.56 143 PHE B O 1
ATOM 2451 N N . GLU B 1 144 ? -4.633 -20.688 -5.25 1 98.25 144 GLU B N 1
ATOM 2452 C CA . GLU B 1 144 ? -5.129 -22.047 -5.043 1 98.25 144 GLU B CA 1
ATOM 2453 C C . GLU B 1 144 ? -5.094 -22.422 -3.564 1 98.25 144 GLU B C 1
ATOM 2455 O O . GLU B 1 144 ? -4.836 -21.578 -2.707 1 98.25 144 GLU B O 1
ATOM 2460 N N . SER B 1 145 ? -5.34 -23.672 -3.254 1 98.25 145 SER B N 1
ATOM 2461 C CA . SER B 1 145 ? -5.445 -24.125 -1.874 1 98.25 145 SER B CA 1
ATOM 2462 C C . SER B 1 145 ? -4.137 -23.922 -1.118 1 98.25 145 SER B C 1
ATOM 2464 O O . SER B 1 145 ? -4.145 -23.562 0.061 1 98.25 145 SER B O 1
ATOM 2466 N N . ARG B 1 146 ? -3.039 -24.141 -1.817 1 98.06 146 ARG B N 1
ATOM 2467 C CA . ARG B 1 146 ? -1.792 -24.141 -1.058 1 98.06 146 ARG B CA 1
ATOM 2468 C C . ARG B 1 146 ? -0.764 -23.203 -1.689 1 98.06 146 ARG B C 1
ATOM 2470 O O . ARG B 1 146 ? 0.333 -23.031 -1.155 1 98.06 146 ARG B O 1
ATOM 2477 N N . ASP B 1 147 ? -1.147 -22.656 -2.906 1 98 147 ASP B N 1
ATOM 2478 C CA . ASP B 1 147 ? -0.166 -21.812 -3.574 1 98 147 ASP B CA 1
ATOM 2479 C C . ASP B 1 147 ? -0.836 -20.891 -4.594 1 98 147 ASP B C 1
ATOM 2481 O O . ASP B 1 147 ? -2.035 -21.016 -4.855 1 98 147 ASP B O 1
ATOM 2485 N N . MET B 1 148 ? -0.023 -19.906 -5.023 1 97.81 148 MET B N 1
ATOM 2486 C CA . MET B 1 148 ? -0.465 -18.984 -6.062 1 97.81 148 MET B CA 1
ATOM 2487 C C . MET B 1 148 ? 0.116 -19.359 -7.418 1 97.81 148 MET B C 1
ATOM 2489 O O . MET B 1 148 ? 1.256 -19.828 -7.5 1 97.81 148 MET B O 1
ATOM 2493 N N . ARG B 1 149 ? -0.681 -19.141 -8.461 1 96.06 149 ARG B N 1
ATOM 2494 C CA . ARG B 1 149 ? -0.246 -19.406 -9.828 1 96.06 149 ARG B CA 1
ATOM 2495 C C . ARG B 1 149 ? -0.429 -18.172 -10.711 1 96.06 149 ARG B C 1
ATOM 2497 O O . ARG B 1 149 ? -1.384 -17.406 -10.531 1 96.06 149 ARG B O 1
ATOM 2504 N N . LEU B 1 150 ? 0.434 -18.016 -11.594 1 94.19 150 LEU B N 1
ATOM 2505 C CA . LEU B 1 150 ? 0.426 -16.891 -12.523 1 94.19 150 LEU B CA 1
ATOM 2506 C C . LEU B 1 150 ? -0.111 -17.312 -13.891 1 94.19 150 LEU B C 1
ATOM 2508 O O . LEU B 1 150 ? 0.312 -18.344 -14.43 1 94.19 150 LEU B O 1
ATOM 2512 N N . PHE B 1 151 ? -1.285 -16.5 -14.211 1 83.81 151 PHE B N 1
ATOM 2513 C CA . PHE B 1 151 ? -1.784 -16.703 -15.57 1 83.81 151 PHE B CA 1
ATOM 2514 C C . PHE B 1 151 ? -1.629 -15.43 -16.391 1 83.81 151 PHE B C 1
ATOM 2516 O O . PHE B 1 151 ? -1.779 -14.32 -15.875 1 83.81 151 PHE B O 1
ATOM 2523 N N . GLY B 1 152 ? -1.112 -15.18 -17.484 1 66.19 152 GLY B N 1
ATOM 2524 C CA . GLY B 1 152 ? -0.969 -13.984 -18.297 1 66.19 152 GLY B CA 1
ATOM 2525 C C . GLY B 1 152 ? 0.065 -14.141 -19.406 1 66.19 152 GLY B C 1
ATOM 2526 O O . GLY B 1 152 ? 0.238 -13.242 -20.219 1 66.19 152 GLY B O 1
ATOM 2527 N N . LYS B 1 153 ? 1.037 -14.938 -19.234 1 55.53 153 LYS B N 1
ATOM 2528 C CA . LYS B 1 153 ? 1.873 -14.836 -20.438 1 55.53 153 LYS B CA 1
ATOM 2529 C C . LYS B 1 153 ? 1.037 -14.961 -21.703 1 55.53 153 LYS B C 1
ATOM 2531 O O . LYS B 1 153 ? -0.191 -15.039 -21.641 1 55.53 153 LYS B O 1
ATOM 2536 N N . ASN B 1 154 ? 1.457 -15.32 -22.891 1 43.44 154 ASN B N 1
ATOM 2537 C CA . ASN B 1 154 ? 0.785 -15.531 -24.172 1 43.44 154 ASN B CA 1
ATOM 2538 C C . ASN B 1 154 ? -0.48 -16.375 -24.016 1 43.44 154 ASN B C 1
ATOM 2540 O O . ASN B 1 154 ? -1.012 -16.906 -24.984 1 43.44 154 ASN B O 1
ATOM 2544 N N . GLU B 1 155 ? -0.726 -16.906 -22.906 1 43.44 155 GLU B N 1
ATOM 2545 C CA . GLU B 1 155 ? -1.764 -17.922 -22.953 1 43.44 155 GLU B CA 1
ATOM 2546 C C . GLU B 1 155 ? -3.156 -17.297 -22.984 1 43.44 155 GLU B C 1
ATOM 2548 O O . GLU B 1 155 ? -3.463 -16.422 -22.188 1 43.44 155 GLU B O 1
ATOM 2553 N N . ARG B 1 156 ? -3.838 -17.172 -24.25 1 38.56 156 ARG B N 1
ATOM 2554 C CA . ARG B 1 156 ? -5.238 -16.906 -24.578 1 38.56 156 ARG B CA 1
ATOM 2555 C C . ARG B 1 156 ? -6.16 -17.562 -23.547 1 38.56 156 ARG B C 1
ATOM 2557 O O . ARG B 1 156 ? -5.77 -18.5 -22.859 1 38.56 156 ARG B O 1
ATOM 2564 N N . ARG B 1 157 ? -7.395 -16.938 -23.297 1 37.91 157 ARG B N 1
ATOM 2565 C CA . ARG B 1 157 ? -8.648 -17.312 -22.641 1 37.91 157 ARG B CA 1
ATOM 2566 C C . ARG B 1 157 ? -9.031 -18.75 -22.969 1 37.91 157 ARG B C 1
ATOM 2568 O O . ARG B 1 157 ? -9.625 -19.031 -24.016 1 37.91 157 ARG B O 1
ATOM 2575 N N . TYR B 1 158 ? -8.352 -19.781 -23.078 1 34.31 158 TYR B N 1
ATOM 2576 C CA . TYR B 1 158 ? -9.195 -20.953 -23.312 1 34.31 158 TYR B CA 1
ATOM 2577 C C . TYR B 1 158 ? -10.25 -21.094 -22.219 1 34.31 158 TYR B C 1
ATOM 2579 O O . TYR B 1 158 ? -11.391 -21.484 -22.484 1 34.31 158 TYR B O 1
ATOM 2587 N N . GLY B 1 159 ? -9.945 -21.016 -20.9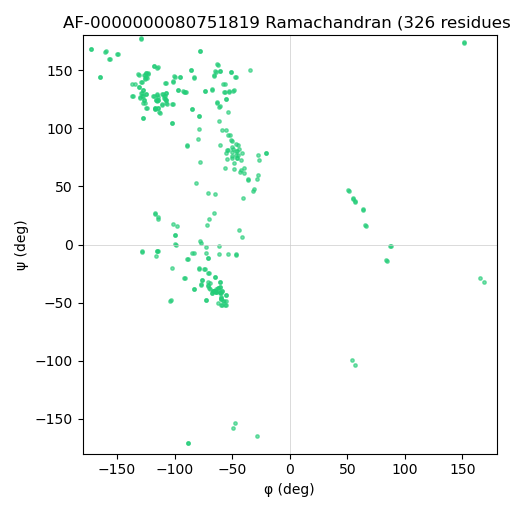69 1 35.97 159 GLY B N 1
ATOM 2588 C CA . GLY B 1 159 ? -10.852 -21.734 -20.078 1 35.97 159 GLY B CA 1
ATOM 2589 C C . GLY B 1 159 ? -12.156 -21 -19.844 1 35.97 159 GLY B C 1
ATOM 2590 O O . GLY B 1 159 ? -12.922 -21.344 -18.938 1 35.97 159 GLY B O 1
ATOM 2591 N N . LEU B 1 160 ? -12.609 -19.781 -20.359 1 36.34 160 LEU B N 1
ATOM 2592 C CA . LEU B 1 160 ? -13.969 -19.5 -19.922 1 36.34 160 LEU B CA 1
ATOM 2593 C C . LEU B 1 160 ? -14.938 -20.562 -20.422 1 36.34 160 LEU B C 1
ATOM 2595 O O . LEU B 1 160 ? -16.156 -20.359 -20.422 1 36.34 160 LEU B O 1
ATOM 2599 N N . ARG B 1 161 ? -14.594 -21.672 -21.234 1 34.53 161 ARG B N 1
ATOM 2600 C CA . ARG B 1 161 ? -15.625 -22.578 -21.719 1 34.53 161 ARG B CA 1
ATOM 2601 C C . ARG B 1 161 ? -16.312 -23.312 -20.578 1 34.53 161 ARG B C 1
ATOM 2603 O O . ARG B 1 161 ? -17.469 -23.734 -20.703 1 34.53 161 ARG B O 1
ATOM 2610 N N . TRP B 1 162 ? -15.617 -23.812 -19.5 1 35.38 162 TRP B N 1
ATOM 2611 C CA . TRP B 1 162 ? -16.188 -25.016 -18.922 1 35.38 162 TRP B CA 1
ATOM 2612 C C . TRP B 1 162 ? -17.469 -24.703 -18.141 1 35.38 162 TRP B C 1
ATOM 2614 O O . TRP B 1 162 ? -17.984 -25.547 -17.422 1 35.38 162 TRP B O 1
ATOM 2624 N N . PHE B 1 163 ? -17.938 -23.359 -18 1 32.78 163 PHE B N 1
ATOM 2625 C CA . PHE B 1 163 ? -19.188 -23.469 -17.25 1 32.78 163 PHE B CA 1
ATOM 2626 C C . PHE B 1 163 ? -20.281 -24.109 -18.094 1 32.78 163 PHE B C 1
ATOM 2628 O O . PHE B 1 163 ? -21.125 -23.406 -18.656 1 32.78 163 PHE B O 1
ATOM 2635 N N . HIS B 1 164 ? -19.922 -24.906 -19.203 1 28.84 164 HIS B N 1
ATOM 2636 C CA . HIS B 1 164 ? -21.078 -25.578 -19.797 1 28.84 164 HIS B CA 1
ATOM 2637 C C . HIS B 1 164 ? -21.672 -26.594 -18.844 1 28.84 164 HIS B C 1
ATOM 2639 O O . HIS B 1 164 ? -22.641 -27.297 -19.188 1 28.84 164 HIS B O 1
ATOM 2645 N N . TRP B 1 165 ? -21.625 -26.578 -17.453 1 24 165 TRP B N 1
ATOM 2646 C CA . TRP B 1 165 ? -22.609 -27.578 -17.031 1 24 165 TRP B CA 1
ATOM 2647 C C . TRP B 1 165 ? -24.031 -27.109 -17.344 1 24 165 TRP B C 1
ATOM 2649 O O . TRP B 1 165 ? -24.312 -25.922 -17.375 1 24 165 TRP B O 1
#

pLDDT: mean 81.3, std 24.37, range [22.0, 98.81]

Organism: Azotobacter vinelandii (strain DJ / ATCC BAA-1303) (NCBI:txid322710)

Foldseek 3Di:
DPPPDPPPPPPPPPPPPPPCPVCPVPPQDFALAFKEKEAAAACALVQDKKKKKKKFFQDPVVVVVVVPAALVRCVVCVVVVCVVCVPRMDIDIDIGGHRDIDIDNGDPRHPPRGPFMKMHIDHPADDRQMDTDRPFHYWYWYGHRGHIDIDDDPPDDPPVPPVPD/DDDPPPPPPPPPPPPPPPPCPVCVVPPQDFALAFKEKEAAAACALVQDKKKKKKKFFQDPVVVVVVVPAALVRCVVCVVVVCVVCPVRMDIDIDIGGHRDIDIDNGDPRHPPRGPFMKMHIDHPADDRQMDTDRPFHYWYWYGHRGHIDIDDDPDDPPPVPPVPD

Nearest PDB structures (foldseek):
  3zhn-assembly1_A  TM=7.171E-01  e=5.751E-05  Pseudomonas aeruginosa PAO1
  4a1r-assembly6_D  TM=6.752E-01  e=2.507E-05  Serratia marcescens
  6hs7-assembly1_F  TM=6.648E-01  e=3.407E-04  Escherichia coli
  4y7o-assembly2_D  TM=6.906E-01  e=1.256E-03  Escherichia coli
  8bl3-assembly1_A  TM=4.619E-01  e=6.052E+00  Escherichia coli

Radius of gyration: 29.7 Å; Cα contacts (8 Å, |Δi|>4): 643; chains: 2; bounding box: 160×62×66 Å

Solvent-accessible surface area (backbone atoms only — not comparable to full-atom values): 18546 Å² total; per-residue (Å²): 126,91,70,80,79,83,78,77,75,78,78,76,75,74,74,75,73,73,72,71,68,72,69,73,73,74,78,67,59,38,36,58,36,36,29,40,34,44,38,28,34,71,50,9,40,82,58,35,66,33,47,33,39,38,37,35,22,43,39,62,69,56,41,55,54,58,71,70,47,31,18,66,55,43,74,73,37,45,72,58,48,38,69,73,50,26,76,42,42,41,40,44,45,46,36,43,47,49,53,38,76,49,77,33,83,63,33,56,61,43,60,40,64,17,65,40,34,38,38,31,38,47,56,83,51,84,69,49,43,58,48,77,54,65,87,33,47,50,43,32,38,36,33,40,54,67,47,71,45,85,45,44,79,86,68,79,78,64,76,81,58,73,77,64,119,136,76,81,72,83,79,78,76,74,79,76,75,77,76,75,75,73,73,74,70,67,73,71,73,73,73,78,67,58,37,37,58,36,35,30,40,35,44,39,29,34,73,50,9,41,81,58,36,66,32,46,34,38,39,37,35,22,42,40,62,70,56,41,55,55,59,71,71,46,32,18,65,55,44,74,72,38,44,72,59,49,38,69,74,49,26,77,42,42,42,41,43,44,45,35,44,46,48,54,39,76,49,77,33,81,62,32,54,61,44,60,40,65,17,67,39,36,38,39,31,38,48,56,82,50,84,70,49,44,58,49,78,55,65,88,33,48,48,44,32,38,36,34,41,55,67,47,70,44,85,46,50,67,92,69,73,84,63,74,81,59,71,79,67,118

Secondary structure (DSSP, 8-state):
-----------------------------B----EEEEEE-TTHHHHS-EEEEEEEE-SHHHHHHHTT--HHHHHHHHHHHHHHHGGGEEEEEEEE-TT-EEEESS-TTTT-B-SEEEEEEE-SSSS--EEE-TT-SEEEEEE-SS-EEEE-SS--SGGGGGTT-/-----------------------------B----EEEEEE-TTHHHHS-EEEEEEEE-SHHHHHHHTT--HHHHHHHHHHHHHHHGGGEEEEEEEE-TT-EEEESS-TTTT-B-SEEEEEEE-SSSS--EEE-TT-SEEEEEE-SS-EEEE-SS----GGGGTT-